Protein AF-A0AAV3UIX6-F1 (afdb_monomer_lite)

Secondary structure (DSSP, 8-state):
--STTGGGHHHHHHHHHHHTT-------SS---GGGEEEETTEEEEEE-EESSS-EE-SSS-HHHHHHHHHHT----SEEEEEE--HHHHHHHHHHHT----BTBGGGTEEESSSSEEEE-HHHHHH-EEEEEEEETTEEEEEEEEEHHHIIIIIS--EEEEPPTT-SSTT-PEEEETTEEE-EE-B-TTS-B-GGG-HHHHHHHHTT-EETTTSS-EEGGGTGGGS--TGGG---S---

Sequence (240 aa):
MFEPVRQREVPIVRDAWEGIGADIIYEMDAHVEGGEFLPAGEFALLGVSADLNGKEHVIRTSYAAGQELMNSGAVGYEEFVLVRAPLQADREFRKEHDTGSRIMHLLGWVNIVSEDLIVLDADLARAANVDVYERRGNDYTKDHSSNLYDYLTEEKGFDIVDVSWSERWPTNFLTIESETILPLYEPDADGEYRSENNPTIEKLKELGVEILPDGAGIPRDSLTNGGGGIHCMTTPLSRE

Radius of gyration: 17.91 Å; chains: 1; bounding box: 44×42×53 Å

Organism: NCBI:txid1008152

Foldseek 3Di:
DPDPVCVVVVVVVVCVCVVVVHDDLDDDPFFDDPLQWADQVQEIGGEEFADDPNDTDGQGHHPVSQQVCQLSLVDDHQKYKYKYFLVVQQVVLCVVPVDDGLPRYPLSAWADQAQAEIEGALSRQQSIKMFMWGDDDSHTDTDDIDGRNCCCCVVSNHDYDHDDSLARRLRQWDHPDRLEIAWEFAADPVQHADCVRRVSLVVSVVVVRHYPDPSGHHYCVVPCPVPHIPNVVDDDPDDD

Structure (mmCIF, N/CA/C/O backbone):
data_AF-A0AAV3UIX6-F1
#
_entry.id   AF-A0AAV3UIX6-F1
#
loop_
_atom_site.group_PDB
_atom_site.id
_atom_site.type_symbol
_atom_site.label_atom_id
_atom_site.label_alt_id
_atom_site.label_comp_id
_atom_site.label_asym_id
_atom_site.label_entity_id
_atom_site.label_seq_id
_atom_site.pdbx_PDB_ins_code
_atom_site.Cartn_x
_atom_site.Cartn_y
_atom_site.Cartn_z
_atom_site.occupancy
_atom_site.B_iso_or_equiv
_atom_site.auth_seq_id
_atom_site.auth_comp_id
_atom_site.auth_asym_id
_atom_site.auth_atom_id
_atom_site.pdbx_PDB_model_num
ATOM 1 N N . MET A 1 1 ? -15.913 3.400 -1.170 1.00 88.81 1 MET A N 1
ATOM 2 C CA . MET A 1 1 ? -15.598 3.968 -2.505 1.00 88.81 1 MET A CA 1
ATOM 3 C C . MET A 1 1 ? -15.862 5.462 -2.545 1.00 88.81 1 MET A C 1
ATOM 5 O O . MET A 1 1 ? -17.018 5.870 -2.504 1.00 88.81 1 MET A O 1
ATOM 9 N N . PHE A 1 2 ? -14.807 6.268 -2.619 1.00 88.75 2 PHE A N 1
ATOM 10 C CA . PHE A 1 2 ? -14.885 7.728 -2.625 1.00 88.75 2 PHE A CA 1
ATOM 11 C C . PHE A 1 2 ? -15.413 8.280 -3.955 1.00 88.75 2 PHE A C 1
ATOM 13 O O . PHE A 1 2 ? -16.297 9.134 -3.970 1.00 88.75 2 PHE A O 1
ATOM 20 N N . GLU A 1 3 ? -14.911 7.766 -5.081 1.00 89.38 3 GLU A N 1
ATOM 21 C CA . GLU A 1 3 ? -15.295 8.252 -6.410 1.00 89.38 3 GLU A CA 1
ATOM 22 C C . GLU A 1 3 ? -16.714 7.784 -6.799 1.00 89.38 3 GLU A C 1
ATOM 24 O O . GLU A 1 3 ? -16.959 6.572 -6.853 1.00 89.38 3 GLU A O 1
ATOM 29 N N . PRO A 1 4 ? -17.648 8.689 -7.168 1.00 91.06 4 PRO A N 1
ATOM 30 C CA . PRO A 1 4 ? -19.036 8.324 -7.479 1.00 91.06 4 PRO A CA 1
ATOM 31 C C . PRO A 1 4 ? -19.189 7.286 -8.595 1.00 91.06 4 PRO A C 1
ATOM 33 O O . PRO A 1 4 ? -20.124 6.486 -8.591 1.00 91.06 4 PRO A O 1
ATOM 36 N N . VAL A 1 5 ? -18.270 7.278 -9.566 1.00 92.88 5 VAL A N 1
ATOM 37 C CA . VAL A 1 5 ? -18.283 6.290 -10.654 1.00 92.88 5 VAL A CA 1
ATOM 38 C C . VAL A 1 5 ? -18.025 4.871 -10.138 1.00 92.88 5 VAL A C 1
ATOM 40 O O . VAL A 1 5 ? -18.670 3.936 -10.610 1.00 92.88 5 VAL A O 1
ATOM 43 N N . ARG A 1 6 ? -17.163 4.726 -9.122 1.00 92.38 6 ARG A N 1
ATOM 44 C CA . ARG A 1 6 ? -16.789 3.440 -8.521 1.00 92.38 6 ARG A CA 1
ATOM 45 C C . ARG A 1 6 ? -17.800 2.935 -7.499 1.00 92.38 6 ARG A C 1
ATOM 47 O O . ARG A 1 6 ? -17.854 1.747 -7.214 1.00 92.38 6 ARG A O 1
ATOM 54 N N . GLN A 1 7 ? -18.662 3.801 -6.967 1.00 92.25 7 GLN A N 1
ATOM 55 C CA . GLN A 1 7 ? -19.727 3.390 -6.038 1.00 92.25 7 GLN A CA 1
ATOM 56 C C . GLN A 1 7 ? -20.710 2.389 -6.664 1.00 92.25 7 GLN A C 1
ATOM 58 O O . GLN A 1 7 ? -21.319 1.594 -5.954 1.00 92.25 7 GLN A O 1
ATOM 63 N N . ARG A 1 8 ? -20.824 2.371 -7.999 1.00 93.69 8 ARG A N 1
ATOM 64 C CA . ARG A 1 8 ? -21.635 1.391 -8.739 1.00 93.69 8 ARG A CA 1
ATOM 65 C C . ARG A 1 8 ? -21.058 -0.029 -8.711 1.00 93.69 8 ARG A C 1
ATOM 67 O O . ARG A 1 8 ? -21.786 -0.959 -9.036 1.00 93.69 8 ARG A O 1
ATOM 74 N N . GLU A 1 9 ? -19.791 -0.195 -8.328 1.00 94.25 9 GLU A N 1
ATOM 75 C CA . GLU A 1 9 ? -19.142 -1.503 -8.160 1.00 94.25 9 GLU A CA 1
ATOM 76 C C . GLU A 1 9 ? -19.666 -2.223 -6.903 1.00 94.25 9 GLU A C 1
ATOM 78 O O . GLU A 1 9 ? -19.798 -3.444 -6.904 1.00 94.25 9 GLU A O 1
ATOM 83 N N . VAL A 1 10 ? -20.032 -1.479 -5.848 1.00 92.19 10 VAL A N 1
ATOM 84 C CA . VAL A 1 10 ? -20.369 -2.041 -4.524 1.00 92.19 10 VAL A CA 1
ATOM 85 C C . VAL A 1 10 ? -21.561 -3.010 -4.557 1.00 92.19 10 VAL A C 1
ATOM 87 O O . VAL A 1 10 ? -21.413 -4.113 -4.032 1.00 92.19 10 VAL A O 1
ATOM 90 N N . PRO A 1 11 ? -22.715 -2.688 -5.181 1.00 94.00 11 PRO A N 1
ATOM 91 C CA . PRO A 1 11 ? -23.835 -3.628 -5.257 1.00 94.00 11 PRO A CA 1
ATOM 92 C C . PRO A 1 11 ? -23.485 -4.904 -6.030 1.00 94.00 11 PRO A C 1
ATOM 94 O O . PRO A 1 11 ? -23.888 -5.987 -5.637 1.00 94.00 11 PRO A O 1
ATOM 97 N N . ILE A 1 12 ? -22.681 -4.787 -7.093 1.00 95.31 12 ILE A N 1
ATOM 98 C CA . ILE A 1 12 ? -22.272 -5.930 -7.922 1.00 95.31 12 ILE A CA 1
ATOM 99 C C . ILE A 1 12 ? -21.406 -6.894 -7.104 1.00 95.31 12 ILE A C 1
ATOM 101 O O . ILE A 1 12 ? -21.601 -8.106 -7.150 1.00 95.31 12 ILE A O 1
ATOM 105 N N . VAL A 1 13 ? -20.449 -6.351 -6.346 1.00 93.00 13 VAL A N 1
ATOM 106 C CA . VAL A 1 13 ? -19.570 -7.144 -5.479 1.00 93.00 13 VAL A CA 1
ATOM 107 C C . VAL A 1 13 ? -20.356 -7.752 -4.316 1.00 93.00 13 VAL A C 1
ATOM 109 O O . VAL A 1 13 ? -20.131 -8.912 -3.985 1.00 93.00 13 VAL A O 1
ATOM 112 N N . ARG A 1 14 ? -21.318 -7.020 -3.737 1.00 93.81 14 ARG A N 1
ATOM 113 C CA . ARG A 1 14 ? -22.229 -7.555 -2.712 1.00 93.81 14 ARG A CA 1
ATOM 114 C C . ARG A 1 14 ? -22.995 -8.772 -3.226 1.00 93.81 14 ARG A C 1
ATOM 116 O O . ARG A 1 14 ? -22.928 -9.822 -2.598 1.00 93.81 14 ARG A O 1
ATOM 123 N N . ASP A 1 15 ? -23.653 -8.647 -4.377 1.00 95.44 15 ASP A N 1
ATOM 124 C CA . ASP A 1 15 ? -24.425 -9.740 -4.975 1.00 95.44 15 ASP A CA 1
ATOM 125 C C . ASP A 1 15 ? -23.540 -10.974 -5.236 1.00 95.44 15 ASP A C 1
ATOM 127 O O . ASP A 1 15 ? -23.975 -12.112 -5.055 1.00 95.44 15 ASP A O 1
ATOM 131 N N . ALA A 1 16 ? -22.277 -10.765 -5.632 1.00 94.06 16 ALA A N 1
ATOM 132 C CA . ALA A 1 16 ? -21.316 -11.848 -5.826 1.00 94.06 16 ALA A CA 1
ATOM 133 C C . ALA A 1 16 ? -20.963 -12.566 -4.509 1.00 94.06 16 ALA A C 1
ATOM 135 O O . ALA A 1 16 ? -20.924 -13.797 -4.481 1.00 94.06 16 ALA A O 1
ATOM 136 N N . TRP A 1 17 ? -20.744 -11.819 -3.422 1.00 93.94 17 TRP A N 1
ATOM 137 C CA . TRP A 1 17 ? -20.468 -12.378 -2.095 1.00 93.94 17 TRP A CA 1
ATOM 138 C C . TRP A 1 17 ? -21.661 -13.137 -1.517 1.00 93.94 17 TRP A C 1
ATOM 140 O O . TRP A 1 17 ? -21.519 -14.279 -1.076 1.00 93.94 17 TRP A O 1
ATOM 150 N N . GLU A 1 18 ? -22.851 -12.546 -1.587 1.00 94.12 18 GLU A N 1
ATOM 151 C CA . GLU A 1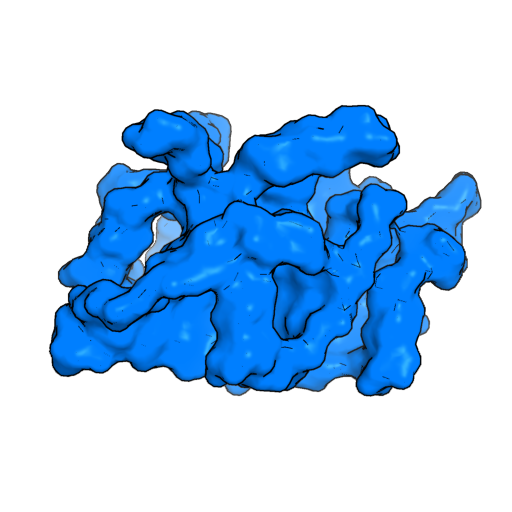 18 ? -24.092 -13.201 -1.167 1.00 94.12 18 GLU A CA 1
ATOM 152 C C . GLU A 1 18 ? -24.353 -14.465 -2.002 1.00 94.12 18 GLU A C 1
ATOM 154 O O . GLU A 1 18 ? -24.765 -15.498 -1.471 1.00 94.12 18 GLU A O 1
ATOM 159 N N . GLY A 1 19 ? -24.036 -14.425 -3.300 1.00 95.44 19 GLY A N 1
ATOM 160 C CA . GLY A 1 19 ? -24.168 -15.555 -4.216 1.00 95.44 19 GLY A CA 1
ATOM 161 C C . GLY A 1 19 ? -23.300 -16.767 -3.864 1.00 95.44 19 GLY A C 1
ATOM 162 O O . GLY A 1 19 ? -23.690 -17.894 -4.175 1.00 95.44 19 GLY A O 1
ATOM 163 N N . ILE A 1 20 ? -22.161 -16.565 -3.191 1.00 93.94 20 ILE A N 1
ATOM 164 C CA . ILE A 1 20 ? -21.322 -17.659 -2.669 1.00 93.94 20 ILE A CA 1
ATOM 165 C C . ILE A 1 20 ? -21.623 -18.000 -1.201 1.00 93.94 20 ILE A C 1
ATOM 167 O O . ILE A 1 20 ? -20.958 -18.860 -0.627 1.00 93.94 20 ILE A O 1
ATOM 171 N N . GLY A 1 21 ? -22.631 -17.358 -0.601 1.00 94.38 21 GLY A N 1
ATOM 172 C CA . GLY A 1 21 ? -23.024 -17.563 0.792 1.00 94.38 21 GLY A CA 1
ATOM 173 C C . GLY A 1 21 ? -22.051 -16.962 1.805 1.00 94.38 21 GLY A C 1
ATOM 174 O O . GLY A 1 21 ? -21.956 -17.481 2.914 1.00 94.38 21 GLY A O 1
ATOM 175 N N . ALA A 1 22 ? -21.305 -15.919 1.429 1.00 92.38 22 ALA A N 1
ATOM 176 C CA . ALA A 1 22 ? -20.435 -15.213 2.362 1.00 92.38 22 ALA A CA 1
ATOM 177 C C . ALA A 1 22 ? -21.248 -14.299 3.292 1.00 92.38 22 ALA A C 1
ATOM 179 O O . ALA A 1 22 ? -22.152 -13.589 2.848 1.00 92.38 22 ALA A O 1
ATOM 180 N N . ASP A 1 23 ? -20.882 -14.285 4.574 1.00 89.94 23 ASP A N 1
ATOM 181 C CA . ASP A 1 23 ? -21.466 -13.383 5.562 1.00 89.94 23 ASP A CA 1
ATOM 182 C C . ASP A 1 23 ? -20.779 -12.012 5.509 1.00 89.94 23 ASP A C 1
ATOM 184 O O . ASP A 1 23 ? -19.561 -11.892 5.667 1.00 89.94 23 ASP A O 1
ATOM 188 N N . ILE A 1 24 ? -21.569 -10.953 5.332 1.00 90.25 24 ILE A N 1
ATOM 189 C CA . ILE A 1 24 ? -21.083 -9.575 5.436 1.00 90.25 24 ILE A CA 1
ATOM 190 C C . ILE A 1 24 ? -21.009 -9.219 6.921 1.00 90.25 24 ILE A C 1
ATOM 192 O O . ILE A 1 24 ? -22.022 -8.927 7.554 1.00 90.25 24 ILE A O 1
ATOM 196 N N . ILE A 1 25 ? -19.800 -9.260 7.479 1.00 88.19 25 ILE A N 1
ATOM 197 C CA . ILE A 1 25 ? -19.571 -9.027 8.913 1.00 88.19 25 ILE A CA 1
ATOM 198 C C . ILE A 1 25 ? -19.744 -7.562 9.323 1.00 88.19 25 ILE A C 1
ATOM 200 O O . ILE A 1 25 ? -20.038 -7.282 10.484 1.00 88.19 25 ILE A O 1
ATOM 204 N N . TYR A 1 26 ? -19.553 -6.629 8.387 1.00 90.31 26 TYR A N 1
ATOM 205 C CA . TYR A 1 26 ? -19.666 -5.203 8.649 1.00 90.31 26 TYR A CA 1
ATOM 206 C C . TYR A 1 26 ? -19.885 -4.394 7.366 1.00 90.31 26 TYR A C 1
ATOM 208 O O . TYR A 1 26 ? -19.381 -4.748 6.300 1.00 90.31 26 TYR A O 1
ATOM 216 N N . GLU A 1 27 ? -20.616 -3.287 7.487 1.00 90.25 27 GLU A N 1
ATOM 217 C CA . GLU A 1 27 ? -20.862 -2.317 6.424 1.00 90.25 27 GLU A CA 1
ATOM 218 C C . GLU A 1 27 ? -20.524 -0.916 6.944 1.00 90.25 27 GLU A C 1
ATOM 220 O O . GLU A 1 27 ? -20.984 -0.520 8.012 1.00 90.25 27 GLU A O 1
ATOM 225 N N . MET A 1 28 ? -19.692 -0.196 6.191 1.00 89.75 28 MET A N 1
ATOM 226 C CA . MET A 1 28 ? -19.232 1.153 6.524 1.00 89.75 28 MET A CA 1
ATOM 227 C C . MET A 1 28 ? -20.209 2.210 6.007 1.00 89.75 28 MET A C 1
ATOM 229 O O . MET A 1 28 ? -20.594 2.161 4.835 1.00 89.75 28 MET A O 1
ATOM 233 N N . ASP A 1 29 ? -20.486 3.232 6.818 1.00 83.56 29 ASP A N 1
ATOM 234 C CA . ASP A 1 29 ? -21.147 4.455 6.336 1.00 83.56 29 ASP A CA 1
ATOM 235 C C . ASP A 1 29 ? -20.133 5.419 5.692 1.00 83.56 29 ASP A C 1
ATOM 237 O O . ASP A 1 29 ? -20.455 6.184 4.775 1.00 83.56 29 ASP A O 1
ATOM 241 N N . ALA A 1 30 ? -18.882 5.389 6.163 1.00 87.94 30 ALA A N 1
ATOM 242 C CA . ALA A 1 30 ? -17.798 6.201 5.628 1.00 87.94 30 ALA A CA 1
ATOM 243 C C . ALA A 1 30 ? -17.104 5.557 4.413 1.00 87.94 30 ALA A C 1
ATOM 245 O O . ALA A 1 30 ? -17.119 4.348 4.183 1.00 87.94 30 ALA A O 1
ATOM 246 N N . HIS A 1 31 ? -16.428 6.388 3.617 1.00 89.31 31 HIS A N 1
ATOM 247 C CA . HIS A 1 31 ? -15.640 5.897 2.493 1.00 89.31 31 HIS A CA 1
ATOM 248 C C . HIS A 1 31 ? -14.373 5.197 2.993 1.00 89.31 31 HIS A C 1
ATOM 250 O O . HIS A 1 31 ? -13.517 5.825 3.612 1.00 89.31 31 HIS A O 1
ATOM 256 N N . VAL A 1 32 ? -14.252 3.916 2.651 1.00 92.44 32 VAL A N 1
ATOM 257 C CA . VAL A 1 32 ? -13.013 3.134 2.711 1.00 92.44 32 VAL A CA 1
ATOM 258 C C . VAL A 1 32 ? -12.766 2.542 1.326 1.00 92.44 32 VAL A C 1
ATOM 260 O O . VAL A 1 32 ? -13.720 2.206 0.608 1.00 92.44 32 VAL A O 1
ATOM 263 N N . GLU A 1 33 ? -11.503 2.452 0.920 1.00 94.75 33 GLU A N 1
ATOM 264 C CA . GLU A 1 33 ? -11.087 1.725 -0.281 1.00 94.75 33 GLU A CA 1
ATOM 265 C C . GLU A 1 33 ? -10.004 0.704 0.062 1.00 94.75 33 GLU A C 1
ATOM 267 O O . GLU A 1 33 ? -9.082 1.005 0.816 1.00 94.75 33 GLU A O 1
ATOM 272 N N . GLY A 1 34 ? -10.109 -0.499 -0.516 1.00 93.44 34 GLY A N 1
ATOM 273 C CA . GLY A 1 34 ? -9.224 -1.624 -0.193 1.00 93.44 34 GLY A CA 1
ATOM 274 C C . GLY A 1 34 ? -7.747 -1.353 -0.470 1.00 93.44 34 GLY A C 1
ATOM 275 O O . GLY A 1 34 ? -6.895 -1.922 0.196 1.00 93.44 34 GLY A O 1
ATOM 276 N N . GLY A 1 35 ? -7.436 -0.419 -1.379 1.00 95.12 35 GLY A N 1
ATOM 277 C CA . GLY A 1 35 ? -6.055 -0.029 -1.649 1.00 95.12 35 GLY A CA 1
ATOM 278 C C . GLY A 1 35 ? -5.333 0.632 -0.468 1.00 95.12 35 GLY A C 1
ATOM 279 O O . GLY A 1 35 ? -4.107 0.720 -0.454 1.00 95.12 35 GLY A O 1
ATOM 280 N N . GLU A 1 36 ? -6.074 1.099 0.532 1.00 97.00 36 GLU A N 1
ATOM 281 C CA . GLU A 1 36 ? -5.480 1.670 1.736 1.00 97.00 36 GLU A CA 1
ATOM 282 C C . GLU A 1 36 ? -5.088 0.627 2.779 1.00 97.00 36 GLU A C 1
ATOM 284 O O . GLU A 1 36 ? -4.353 0.961 3.700 1.00 97.00 36 GLU A O 1
ATOM 289 N N . PHE A 1 37 ? -5.597 -0.599 2.688 1.00 97.00 37 PHE A N 1
ATOM 290 C CA . PHE A 1 37 ? -5.495 -1.579 3.760 1.00 97.00 37 PHE A CA 1
ATOM 291 C C . PHE A 1 37 ? -4.408 -2.613 3.455 1.00 97.00 37 PHE A C 1
ATOM 293 O O . PHE A 1 37 ? -4.527 -3.378 2.500 1.00 97.00 37 PHE A O 1
ATOM 300 N N . LEU A 1 38 ? -3.363 -2.647 4.282 1.00 97.19 38 LEU A N 1
ATOM 301 C CA . LEU A 1 38 ? -2.257 -3.600 4.185 1.00 97.19 38 LEU A CA 1
ATOM 302 C C . LEU A 1 38 ? -2.172 -4.432 5.476 1.00 97.19 38 LEU A C 1
ATOM 304 O O . LEU A 1 38 ? -1.669 -3.933 6.486 1.00 97.19 38 LEU A O 1
ATOM 308 N N . PRO A 1 39 ? -2.662 -5.685 5.473 1.00 95.56 39 PRO A N 1
ATOM 309 C CA . PRO A 1 39 ? -2.468 -6.601 6.590 1.00 95.56 39 PRO A CA 1
ATOM 310 C C . PRO A 1 39 ? -1.027 -7.132 6.611 1.00 95.56 39 PRO A C 1
ATOM 312 O O . PRO A 1 39 ? -0.491 -7.502 5.567 1.00 95.56 39 PRO A O 1
ATOM 315 N N . ALA A 1 40 ? -0.424 -7.200 7.798 1.00 94.94 40 ALA A N 1
ATOM 316 C CA . ALA A 1 40 ? 0.992 -7.515 8.006 1.00 94.94 40 ALA A CA 1
ATOM 317 C C . ALA A 1 40 ? 1.190 -8.562 9.122 1.00 94.94 40 ALA A C 1
ATOM 319 O O . ALA A 1 40 ? 2.048 -8.423 9.990 1.00 94.94 40 ALA A O 1
ATOM 320 N N . GLY A 1 41 ? 0.345 -9.597 9.139 1.00 91.25 41 GLY A N 1
ATOM 321 C CA . GLY A 1 41 ? 0.340 -10.604 10.202 1.00 91.25 41 GLY A CA 1
ATOM 322 C C . GLY A 1 41 ? -0.356 -10.086 11.461 1.00 91.25 41 GLY A C 1
ATOM 323 O O . GLY A 1 41 ? -1.582 -9.976 11.484 1.00 91.25 41 GLY A O 1
ATOM 324 N N . GLU A 1 42 ? 0.416 -9.772 12.502 1.00 92.44 42 GLU A N 1
ATOM 325 C CA . GLU A 1 42 ? -0.101 -9.367 13.823 1.00 92.44 42 GLU A CA 1
ATOM 326 C C . GLU A 1 42 ? -0.628 -7.922 13.858 1.00 92.44 42 GLU A C 1
ATOM 328 O O . GLU A 1 42 ? -1.458 -7.574 14.705 1.00 92.44 42 GLU A O 1
ATOM 333 N N . PHE A 1 43 ? -0.207 -7.093 12.899 1.00 97.69 43 PHE A N 1
ATOM 334 C CA . PHE A 1 43 ? -0.649 -5.710 12.749 1.00 97.69 43 PHE A CA 1
ATOM 335 C C . PHE A 1 43 ? -1.211 -5.434 11.350 1.00 97.69 43 PHE A C 1
ATOM 337 O O . PHE A 1 43 ? -1.066 -6.231 10.418 1.00 97.69 43 PHE A O 1
ATOM 344 N N . ALA A 1 44 ? -1.872 -4.289 11.189 1.00 97.94 44 ALA A N 1
ATOM 345 C CA . ALA A 1 44 ? -2.302 -3.807 9.882 1.00 97.94 44 ALA A CA 1
ATOM 346 C C . ALA A 1 44 ? -2.113 -2.297 9.743 1.00 97.94 44 ALA A C 1
ATOM 348 O O . ALA A 1 44 ? -2.301 -1.534 10.694 1.00 97.94 44 ALA A O 1
ATOM 349 N N . LEU A 1 45 ? -1.792 -1.872 8.522 1.00 98.69 45 LEU A N 1
ATOM 350 C CA . LEU A 1 45 ? -1.729 -0.472 8.127 1.00 98.69 45 LEU A CA 1
ATOM 351 C C . LEU A 1 45 ? -3.008 -0.095 7.374 1.00 98.69 45 LEU A C 1
ATOM 353 O O . LEU A 1 45 ? -3.466 -0.829 6.497 1.00 98.69 45 LEU A O 1
ATOM 357 N N . LEU A 1 46 ? -3.547 1.082 7.669 1.00 98.50 46 LEU A N 1
ATOM 358 C CA . LEU A 1 46 ? -4.627 1.699 6.913 1.00 98.50 46 LEU A CA 1
ATOM 359 C C . LEU A 1 46 ? -4.219 3.109 6.488 1.00 98.50 46 LEU A C 1
ATOM 361 O O . LEU A 1 46 ? -4.095 4.014 7.313 1.00 98.50 46 LEU A O 1
ATOM 365 N N . GLY A 1 47 ? -4.067 3.310 5.184 1.00 98.38 47 GLY A N 1
ATOM 366 C CA . GLY A 1 47 ? -3.936 4.629 4.587 1.00 98.38 47 GLY A CA 1
ATOM 367 C C . GLY A 1 47 ? -5.181 5.481 4.830 1.00 98.38 47 GLY A C 1
ATOM 368 O O . GLY A 1 47 ? -6.322 5.075 4.596 1.00 98.38 47 GLY A O 1
ATOM 369 N N . VAL A 1 48 ? -4.965 6.695 5.319 1.00 97.88 48 VAL A N 1
ATOM 370 C CA . VAL A 1 48 ? -6.016 7.668 5.612 1.00 97.88 48 VAL A CA 1
ATOM 371 C C . VAL A 1 48 ? -5.652 9.039 5.052 1.00 97.88 48 VAL A C 1
ATOM 373 O O . VAL A 1 48 ? -4.544 9.301 4.577 1.00 97.88 48 VAL A O 1
ATOM 376 N N . SER A 1 49 ? -6.626 9.941 5.110 1.00 95.81 49 SER A N 1
ATOM 377 C CA . SER A 1 49 ? -6.518 11.354 4.755 1.00 95.81 49 SER A CA 1
ATOM 378 C C . SER A 1 49 ? -5.197 12.008 5.172 1.00 95.81 49 SER A C 1
ATOM 380 O O . SER A 1 49 ? -4.671 11.759 6.262 1.00 95.81 49 SER A O 1
ATOM 382 N N . ALA A 1 50 ? -4.739 12.950 4.358 1.00 95.81 50 ALA A N 1
ATOM 383 C CA . ALA A 1 50 ? -3.630 13.820 4.715 1.00 95.81 50 ALA A CA 1
ATOM 384 C C . ALA A 1 50 ? -4.052 14.881 5.741 1.00 95.81 50 ALA A C 1
ATOM 386 O O . ALA A 1 50 ? -5.206 15.317 5.757 1.00 95.81 50 ALA A O 1
ATOM 387 N N . ASP A 1 51 ? -3.096 15.360 6.533 1.00 93.81 51 ASP A N 1
ATOM 388 C CA . ASP A 1 51 ? -3.213 16.616 7.275 1.00 93.81 51 ASP A CA 1
ATOM 389 C C . ASP A 1 51 ? -2.380 17.686 6.560 1.00 93.81 51 ASP A C 1
ATOM 391 O O . ASP A 1 51 ? -1.172 17.530 6.385 1.00 93.81 51 ASP A O 1
ATOM 395 N N . LEU A 1 52 ? -3.028 18.766 6.120 1.00 92.88 52 LEU A N 1
ATOM 396 C CA . LEU A 1 52 ? -2.351 19.939 5.578 1.00 92.88 52 LEU A CA 1
ATOM 397 C C . LEU A 1 52 ? -2.651 21.147 6.466 1.00 92.88 52 LEU A C 1
ATOM 399 O O . LEU A 1 52 ? -3.679 21.808 6.312 1.00 92.88 52 LEU A O 1
ATOM 403 N N . ASN A 1 53 ? -1.709 21.468 7.355 1.00 90.00 53 ASN A N 1
ATOM 404 C CA . ASN A 1 53 ? -1.775 22.607 8.277 1.00 90.00 53 ASN A CA 1
ATOM 405 C C . ASN A 1 53 ? -2.981 22.559 9.238 1.00 90.00 53 ASN A C 1
ATOM 407 O O . ASN A 1 53 ? -3.682 23.557 9.417 1.00 90.00 53 ASN A O 1
ATOM 411 N N . GLY A 1 54 ? -3.230 21.399 9.849 1.00 90.69 54 GLY A N 1
ATOM 412 C CA . GLY A 1 54 ? -4.322 21.163 10.796 1.00 90.69 54 GLY A CA 1
ATOM 413 C C . GLY A 1 54 ? -5.680 20.948 10.127 1.00 90.69 54 GLY A C 1
ATOM 414 O O . GLY A 1 54 ? -6.716 21.044 10.787 1.00 90.69 54 GLY A O 1
ATOM 415 N N . LYS A 1 55 ? -5.697 20.707 8.811 1.00 94.94 55 LYS A N 1
ATOM 416 C CA . LYS A 1 55 ? -6.915 20.453 8.041 1.00 94.94 55 LYS A CA 1
ATOM 417 C C . LYS A 1 55 ? -6.834 19.093 7.369 1.00 94.94 55 LYS A C 1
ATOM 419 O O . LYS A 1 55 ? -5.893 18.814 6.632 1.00 94.94 55 LYS A O 1
ATOM 424 N N . GLU A 1 56 ? -7.869 18.286 7.573 1.00 95.50 56 GLU A N 1
ATOM 425 C CA . GLU A 1 56 ? -8.013 16.995 6.910 1.00 95.50 56 GLU A CA 1
ATOM 426 C C . GLU A 1 56 ? -8.282 17.169 5.407 1.00 95.50 56 GLU A C 1
ATOM 428 O O . GLU A 1 56 ? -9.143 17.949 4.981 1.00 95.50 56 GLU A O 1
ATOM 433 N N . HIS A 1 57 ? -7.551 16.403 4.604 1.00 96.00 57 HIS A N 1
ATOM 434 C CA . HIS A 1 57 ? -7.740 16.268 3.169 1.00 96.00 57 HIS A CA 1
ATOM 435 C C . HIS A 1 57 ? -7.938 14.794 2.818 1.00 96.00 57 HIS A C 1
ATOM 437 O O . HIS A 1 57 ? -6.986 14.016 2.738 1.00 96.00 57 HIS A O 1
ATOM 443 N N . VAL A 1 58 ? -9.198 14.416 2.606 1.00 94.75 58 VAL A N 1
ATOM 444 C CA . VAL A 1 58 ? -9.586 13.053 2.229 1.00 94.75 58 VAL A CA 1
ATOM 445 C C . VAL A 1 58 ? -9.287 12.818 0.748 1.00 94.75 58 VAL A C 1
ATOM 447 O O . VAL A 1 58 ? -9.728 13.589 -0.103 1.00 94.75 58 VAL A O 1
ATOM 450 N N . ILE A 1 59 ? -8.546 11.746 0.458 1.00 93.06 59 ILE A N 1
ATOM 451 C CA . ILE A 1 59 ? -8.244 11.285 -0.908 1.00 93.06 59 ILE A CA 1
ATOM 452 C C . ILE A 1 59 ? -9.165 10.114 -1.274 1.00 93.06 59 ILE A C 1
ATOM 454 O O . ILE A 1 59 ? -9.798 10.123 -2.332 1.00 93.06 59 ILE A O 1
ATOM 458 N N . ARG A 1 60 ? -9.233 9.111 -0.386 1.00 94.56 60 ARG A N 1
ATOM 459 C CA . ARG A 1 60 ? -10.015 7.873 -0.546 1.00 94.56 60 ARG A CA 1
ATOM 460 C C . ARG A 1 60 ? -10.683 7.450 0.758 1.00 94.56 60 ARG A C 1
ATOM 462 O O . ARG A 1 60 ? -11.904 7.324 0.799 1.00 94.56 60 ARG A O 1
ATOM 469 N N . THR A 1 61 ? -9.886 7.327 1.817 1.00 96.44 61 THR A N 1
ATOM 470 C CA . THR A 1 61 ? -10.331 6.946 3.163 1.00 96.44 61 THR A CA 1
ATOM 471 C C . THR A 1 61 ? -10.094 8.101 4.135 1.00 96.44 61 THR A C 1
ATOM 473 O O . THR A 1 61 ? -9.029 8.722 4.116 1.00 96.44 61 THR A O 1
ATOM 476 N N . SER A 1 62 ? -11.091 8.452 4.951 1.00 96.31 62 SER A N 1
ATOM 477 C CA . SER A 1 62 ? -10.949 9.502 5.974 1.00 96.31 62 SER A CA 1
ATOM 478 C C . SER A 1 62 ? -10.313 8.956 7.250 1.00 96.31 62 SER A C 1
ATOM 480 O O . SER A 1 62 ? -10.334 7.751 7.500 1.00 96.31 62 SER A O 1
ATOM 482 N N . TYR A 1 63 ? -9.788 9.838 8.101 1.00 96.62 63 TYR A N 1
ATOM 483 C CA . TYR A 1 63 ? -9.289 9.424 9.413 1.00 96.62 63 TYR A CA 1
ATOM 484 C C . TYR A 1 63 ? -10.408 8.820 10.277 1.00 96.62 63 TYR A C 1
ATOM 486 O O . TYR A 1 63 ? -10.225 7.789 10.922 1.00 96.62 63 TYR A O 1
ATOM 494 N N . ALA A 1 64 ? -11.597 9.431 10.236 1.00 95.94 64 ALA A N 1
ATOM 495 C CA . ALA A 1 64 ? -12.771 8.953 10.963 1.00 95.94 64 ALA A CA 1
ATOM 496 C C . ALA A 1 64 ? -13.210 7.546 10.521 1.00 95.94 64 ALA A C 1
ATOM 498 O O . ALA A 1 64 ? -13.625 6.757 11.363 1.00 95.94 64 ALA A O 1
ATOM 499 N N . ALA A 1 65 ? -13.057 7.204 9.236 1.00 96.19 65 ALA A N 1
ATOM 500 C CA . ALA A 1 65 ? -13.353 5.862 8.736 1.00 96.19 65 ALA A CA 1
ATOM 501 C C . ALA A 1 65 ? -12.432 4.799 9.365 1.00 96.19 65 ALA A C 1
ATOM 503 O O . ALA A 1 65 ? -12.888 3.717 9.723 1.00 96.19 65 ALA A O 1
ATOM 504 N N . GLY A 1 66 ? -11.150 5.123 9.574 1.00 96.44 66 GLY A N 1
ATOM 505 C CA . GLY A 1 66 ? -10.228 4.249 10.307 1.00 96.44 66 GLY A CA 1
ATOM 506 C C . GLY A 1 66 ? -10.637 4.046 11.769 1.00 96.44 66 GLY A C 1
ATOM 507 O O . GLY A 1 66 ? -10.562 2.935 12.289 1.00 96.44 66 GLY A O 1
ATOM 508 N N . GLN A 1 67 ? -11.139 5.096 12.425 1.00 95.56 67 GLN A N 1
ATOM 509 C CA . GLN A 1 67 ? -11.667 4.993 13.791 1.00 95.56 67 GLN A CA 1
ATOM 510 C C . GLN A 1 67 ? -12.955 4.161 13.858 1.00 95.56 67 GLN A C 1
ATOM 512 O O . GLN A 1 67 ? -13.136 3.387 14.793 1.00 95.56 67 GLN A O 1
ATOM 517 N N . GLU A 1 68 ? -13.843 4.296 12.874 1.00 95.44 68 GLU A N 1
ATOM 518 C CA . GLU A 1 68 ? -15.071 3.503 12.753 1.00 95.44 68 GLU A CA 1
ATOM 519 C C . GLU A 1 68 ? -14.770 2.005 12.577 1.00 95.44 68 GLU A C 1
ATOM 521 O O . GLU A 1 68 ? -15.359 1.179 13.277 1.00 95.44 68 GLU A O 1
ATOM 526 N N . LEU A 1 69 ? -13.790 1.646 11.738 1.00 94.88 69 LEU A N 1
ATOM 527 C CA . LEU A 1 69 ? -13.333 0.257 11.587 1.00 94.88 69 LEU A CA 1
ATOM 528 C C . LEU A 1 69 ? -12.853 -0.346 12.913 1.00 94.88 69 LEU A C 1
ATOM 530 O O . LEU A 1 69 ? -13.240 -1.462 13.255 1.00 94.88 69 LEU A O 1
ATOM 534 N N . MET A 1 70 ? -12.056 0.398 13.685 1.00 95.38 70 MET A N 1
ATOM 535 C CA . MET A 1 70 ? -11.608 -0.049 15.009 1.00 95.38 70 MET A CA 1
ATOM 536 C C . MET A 1 70 ? -12.778 -0.209 15.991 1.00 95.38 70 MET A C 1
ATOM 538 O O . MET A 1 70 ? -12.877 -1.227 16.670 1.00 95.38 70 MET A O 1
ATOM 542 N N . ASN A 1 71 ? -13.684 0.771 16.051 1.00 94.06 71 ASN A N 1
ATOM 543 C CA . ASN A 1 71 ? -14.787 0.796 17.021 1.00 94.06 71 ASN A CA 1
ATOM 544 C C . ASN A 1 71 ? -15.899 -0.218 16.719 1.00 94.06 71 ASN A C 1
ATOM 546 O O . ASN A 1 71 ? -16.637 -0.613 17.620 1.00 94.06 71 ASN A O 1
ATOM 550 N N . SER A 1 72 ? -16.056 -0.612 15.456 1.00 92.56 72 SER A N 1
ATOM 551 C CA . SER A 1 72 ? -17.056 -1.597 15.035 1.00 92.56 72 SER A CA 1
ATOM 552 C C . SER A 1 72 ? -16.650 -3.040 15.328 1.00 92.56 72 SER A C 1
ATOM 554 O O . SER A 1 72 ? -17.501 -3.928 15.302 1.00 92.56 72 SER A O 1
ATOM 556 N N . GLY A 1 73 ? -15.363 -3.290 15.594 1.00 90.38 73 GLY A N 1
ATOM 557 C CA . GLY A 1 73 ? -14.813 -4.641 15.687 1.00 90.38 73 GLY A CA 1
ATOM 558 C C . GLY A 1 73 ? -14.677 -5.340 14.329 1.00 90.38 73 GLY A C 1
ATOM 559 O O . GLY A 1 73 ? -14.451 -6.547 14.296 1.00 90.38 73 GLY A O 1
ATOM 560 N N . ALA A 1 74 ? -14.797 -4.602 13.217 1.00 91.06 74 ALA A N 1
ATOM 561 C CA . ALA A 1 74 ? -14.597 -5.132 11.868 1.00 91.06 74 ALA A CA 1
ATOM 562 C C . ALA A 1 74 ? -13.140 -5.549 11.599 1.00 91.06 74 ALA A C 1
ATOM 564 O O . ALA A 1 74 ? -12.883 -6.362 10.714 1.00 91.06 74 ALA A O 1
ATOM 565 N N . VAL A 1 75 ? -12.193 -5.005 12.371 1.00 93.12 75 VAL A N 1
ATOM 566 C CA . VAL A 1 75 ? -10.772 -5.376 12.356 1.00 93.12 75 VAL A CA 1
ATOM 567 C C . VAL A 1 75 ? -10.340 -5.941 13.709 1.00 93.12 75 VAL A C 1
ATOM 569 O O . VAL A 1 75 ? -10.805 -5.503 14.762 1.00 93.12 75 VAL A O 1
ATOM 572 N N . GLY A 1 76 ? -9.425 -6.912 13.686 1.00 93.38 76 GLY A N 1
ATOM 573 C CA . GLY A 1 76 ? -9.071 -7.713 14.863 1.00 93.38 76 GLY A CA 1
ATOM 574 C C . GLY A 1 76 ? -7.579 -7.835 15.174 1.00 93.38 76 GLY A C 1
ATOM 575 O O . GLY A 1 76 ? -7.228 -8.723 15.946 1.00 93.38 76 GLY A O 1
ATOM 576 N N . TYR A 1 77 ? -6.734 -6.988 14.595 1.00 96.31 77 TYR A N 1
ATOM 577 C CA . TYR A 1 77 ? -5.279 -7.015 14.776 1.00 96.31 77 TYR A CA 1
ATOM 578 C C . TYR A 1 77 ? -4.867 -6.627 16.202 1.00 96.31 77 TYR A C 1
ATOM 580 O O . TYR A 1 77 ? -5.619 -5.960 16.916 1.00 96.31 77 TYR A O 1
ATOM 588 N N . GLU A 1 78 ? -3.682 -7.057 16.637 1.00 96.75 78 GLU A N 1
ATOM 589 C CA . GLU A 1 78 ? -3.136 -6.623 17.930 1.00 96.75 78 GLU A CA 1
ATOM 590 C C . GLU A 1 78 ? -2.779 -5.137 17.892 1.00 96.75 78 GLU A C 1
ATOM 592 O O . GLU A 1 78 ? -2.994 -4.405 18.861 1.00 96.75 78 GLU A O 1
ATOM 597 N N . GLU A 1 79 ? -2.334 -4.679 16.724 1.00 98.06 79 GLU A N 1
ATOM 598 C CA . GLU A 1 79 ? -2.013 -3.291 16.454 1.00 98.06 79 GLU A CA 1
ATOM 599 C C . GLU A 1 79 ? -2.629 -2.832 15.127 1.00 98.06 79 GLU A C 1
ATOM 601 O O . GLU A 1 79 ? -2.626 -3.545 14.120 1.00 98.06 79 GLU A O 1
ATOM 606 N N . PHE A 1 80 ? -3.181 -1.622 15.127 1.00 98.44 80 PHE A N 1
ATOM 607 C CA . PHE A 1 80 ? -3.804 -1.010 13.963 1.00 98.44 80 PHE A CA 1
ATOM 608 C C . PHE A 1 80 ? -3.243 0.388 13.742 1.00 98.44 80 PHE A C 1
ATOM 610 O O . PHE A 1 80 ? -3.301 1.241 14.629 1.00 98.44 80 PHE A O 1
ATOM 617 N N . VAL A 1 81 ? -2.695 0.638 12.558 1.00 98.75 81 VAL A N 1
ATOM 618 C CA . VAL A 1 81 ? -1.939 1.863 12.293 1.00 98.75 81 VAL A CA 1
ATOM 619 C C . VAL A 1 81 ? -2.624 2.694 11.232 1.00 98.75 81 VAL A C 1
ATOM 621 O O . VAL A 1 81 ? -2.842 2.245 10.109 1.00 98.75 81 VAL A O 1
ATOM 624 N N . LEU A 1 82 ? -2.934 3.941 11.575 1.00 98.69 82 LEU A N 1
ATOM 625 C CA . LEU A 1 82 ? -3.483 4.904 10.630 1.00 98.69 82 LEU A CA 1
ATOM 626 C C . LEU A 1 82 ? -2.339 5.698 9.995 1.00 98.69 82 LEU A C 1
ATOM 628 O O . LEU A 1 82 ? -1.664 6.472 10.673 1.00 98.69 82 LEU A O 1
ATOM 632 N N . VAL A 1 83 ? -2.138 5.524 8.689 1.00 98.75 83 VAL A N 1
ATOM 633 C CA . VAL A 1 83 ? -1.049 6.137 7.916 1.00 98.75 83 VAL A CA 1
ATOM 634 C C . VAL A 1 83 ? -1.569 7.360 7.168 1.00 98.75 83 VAL A C 1
ATOM 636 O O . VAL A 1 83 ? -2.339 7.240 6.215 1.00 98.75 83 VAL A O 1
ATOM 639 N N . ARG A 1 84 ? -1.156 8.565 7.570 1.00 98.25 84 ARG A N 1
ATOM 640 C CA . ARG A 1 84 ? -1.578 9.802 6.898 1.00 98.25 84 ARG A CA 1
ATOM 641 C C . ARG A 1 84 ? -0.821 9.988 5.592 1.00 98.25 84 ARG A C 1
ATOM 643 O O . ARG A 1 84 ? 0.406 10.033 5.580 1.00 98.25 84 ARG A O 1
ATOM 650 N N . ALA A 1 85 ? -1.559 10.191 4.504 1.00 96.81 85 ALA A N 1
ATOM 651 C CA . ALA A 1 85 ? -0.967 10.430 3.194 1.00 96.81 85 ALA A CA 1
ATOM 652 C C . ALA A 1 85 ? -0.051 11.684 3.182 1.00 96.81 85 ALA A C 1
ATOM 654 O O . ALA A 1 85 ? -0.521 12.786 3.496 1.00 96.81 85 ALA A O 1
ATOM 655 N N . PRO A 1 86 ? 1.225 11.574 2.762 1.00 96.88 86 PRO A N 1
ATOM 656 C CA . PRO A 1 86 ? 2.190 12.680 2.777 1.00 96.88 86 PRO A CA 1
ATOM 657 C C . PRO A 1 86 ? 2.038 13.622 1.562 1.00 96.88 86 PRO A C 1
ATOM 659 O O . PRO A 1 86 ? 2.964 13.839 0.784 1.00 96.88 86 PRO A O 1
ATOM 662 N N . LEU A 1 87 ? 0.851 14.218 1.379 1.00 95.38 87 LEU A N 1
ATOM 663 C CA . LEU A 1 87 ? 0.497 14.995 0.174 1.00 95.38 87 LEU A CA 1
ATOM 664 C C . LEU A 1 87 ? 1.424 16.175 -0.143 1.00 95.38 87 LEU A C 1
ATOM 666 O O . LEU A 1 87 ? 1.548 16.549 -1.309 1.00 95.38 87 LEU A O 1
ATOM 670 N N . GLN A 1 88 ? 2.011 16.816 0.870 1.00 94.38 88 GLN A N 1
ATOM 671 C CA . GLN A 1 88 ? 2.942 17.920 0.636 1.00 94.38 88 GLN A CA 1
ATOM 672 C C . GLN A 1 88 ? 4.267 17.406 0.058 1.00 94.38 88 GLN A C 1
ATOM 674 O O . GLN A 1 88 ? 4.734 17.969 -0.930 1.00 94.38 88 GLN A O 1
ATOM 679 N N . ALA A 1 89 ? 4.801 16.309 0.601 1.00 94.94 89 ALA A N 1
ATOM 680 C CA . ALA A 1 89 ? 6.016 15.679 0.095 1.00 94.94 89 ALA A CA 1
ATOM 681 C C . ALA A 1 89 ? 5.822 15.154 -1.336 1.00 94.94 89 ALA A C 1
ATOM 683 O O . ALA A 1 89 ? 6.628 15.462 -2.204 1.00 94.94 89 ALA A O 1
ATOM 684 N N . ASP A 1 90 ? 4.696 14.492 -1.640 1.00 94.88 90 ASP A N 1
ATOM 685 C CA . ASP A 1 90 ? 4.390 14.061 -3.018 1.00 94.88 90 ASP A CA 1
ATOM 686 C C . ASP A 1 90 ? 4.337 15.237 -4.004 1.00 94.88 90 ASP A C 1
ATOM 688 O O . ASP A 1 90 ? 4.845 15.147 -5.121 1.00 94.88 90 ASP A O 1
ATOM 692 N N . ARG A 1 91 ? 3.762 16.380 -3.607 1.00 94.12 91 ARG A N 1
ATOM 693 C CA . ARG A 1 91 ? 3.741 17.582 -4.460 1.00 94.12 91 ARG A CA 1
ATOM 694 C C . ARG A 1 91 ? 5.138 18.100 -4.767 1.00 94.12 91 ARG A C 1
ATOM 696 O O . ARG A 1 91 ? 5.367 18.566 -5.883 1.00 94.12 91 ARG A O 1
ATOM 703 N N . GLU A 1 92 ? 6.021 18.081 -3.779 1.00 93.69 92 GLU A N 1
ATOM 704 C CA . GLU A 1 92 ? 7.405 18.530 -3.915 1.00 93.69 92 GLU A CA 1
ATOM 705 C C . GLU A 1 92 ? 8.194 17.560 -4.795 1.00 93.69 92 GLU A C 1
ATOM 707 O O . GLU A 1 92 ? 8.761 17.989 -5.799 1.00 93.69 92 GLU A O 1
ATOM 712 N N . PHE A 1 93 ? 8.085 16.262 -4.519 1.00 90.88 93 PHE A N 1
ATOM 713 C CA . PHE A 1 93 ? 8.722 15.188 -5.273 1.00 90.88 93 PHE A CA 1
ATOM 714 C C . PHE A 1 93 ? 8.342 15.201 -6.758 1.00 90.88 93 PHE A C 1
ATOM 716 O O . PHE A 1 93 ? 9.199 15.197 -7.640 1.00 90.88 93 PHE A O 1
ATOM 723 N N . ARG A 1 94 ? 7.045 15.323 -7.064 1.00 91.56 94 ARG A N 1
ATOM 724 C CA . ARG A 1 94 ? 6.570 15.427 -8.452 1.00 91.56 94 ARG A CA 1
ATOM 725 C C . ARG A 1 94 ? 7.136 16.622 -9.191 1.00 91.56 94 ARG A C 1
ATOM 727 O O . ARG A 1 94 ? 7.389 16.547 -10.388 1.00 91.56 94 ARG A O 1
ATOM 734 N N . LYS A 1 95 ? 7.278 17.750 -8.496 1.00 92.62 95 LYS A N 1
ATOM 735 C CA . LYS A 1 95 ? 7.832 18.968 -9.084 1.00 92.62 95 LYS A CA 1
ATOM 736 C C . LYS A 1 95 ? 9.332 18.822 -9.334 1.00 92.62 95 LYS A C 1
ATOM 738 O O . LYS A 1 95 ? 9.820 19.365 -10.320 1.00 92.62 95 LYS A O 1
ATOM 743 N N . GLU A 1 96 ? 10.041 18.146 -8.440 1.00 93.00 96 GLU A N 1
ATOM 744 C CA . GLU A 1 96 ? 11.477 17.904 -8.555 1.00 93.00 96 GLU A CA 1
ATOM 745 C C . GLU A 1 96 ? 11.813 16.959 -9.714 1.00 93.00 96 GLU A C 1
ATOM 747 O O . GLU A 1 96 ? 12.722 17.251 -10.490 1.00 93.00 96 GLU A O 1
ATOM 752 N N . HIS A 1 97 ? 11.046 15.878 -9.870 1.00 90.50 97 HIS A N 1
ATOM 753 C CA . HIS A 1 97 ? 11.355 14.805 -10.821 1.00 90.50 97 HIS A CA 1
ATOM 754 C C . HIS A 1 97 ? 10.510 14.812 -12.105 1.00 90.50 97 HIS A C 1
ATOM 756 O O . HIS A 1 97 ? 10.725 13.965 -12.967 1.00 90.50 97 HIS A O 1
ATOM 762 N N . ASP A 1 98 ? 9.568 15.751 -12.252 1.00 89.69 98 ASP A N 1
ATOM 763 C CA . ASP A 1 98 ? 8.596 15.805 -13.361 1.00 89.69 98 ASP A CA 1
ATOM 764 C C . ASP A 1 98 ? 7.788 14.498 -13.510 1.00 89.69 98 ASP A C 1
ATOM 766 O O . ASP A 1 98 ? 7.609 13.946 -14.596 1.00 89.69 98 ASP A O 1
ATOM 770 N N . THR A 1 99 ? 7.308 13.973 -12.378 1.00 86.12 99 THR A N 1
ATOM 771 C CA . THR A 1 99 ? 6.592 12.690 -12.289 1.00 86.12 99 THR A CA 1
ATOM 772 C C . THR A 1 99 ? 5.117 12.849 -11.899 1.00 86.12 99 THR A C 1
ATOM 774 O O . THR A 1 99 ? 4.648 13.896 -11.439 1.00 86.12 99 THR A O 1
ATOM 777 N N . GLY A 1 100 ? 4.339 11.782 -12.117 1.00 85.94 100 GLY A N 1
ATOM 778 C CA . GLY A 1 100 ? 2.953 11.672 -11.655 1.00 85.94 100 GLY A CA 1
ATOM 779 C C . GLY A 1 100 ? 2.844 11.330 -10.164 1.00 85.94 100 GLY A C 1
ATOM 780 O O . GLY A 1 100 ? 3.820 10.944 -9.533 1.00 85.94 100 GLY A O 1
ATOM 781 N N . SER A 1 101 ? 1.638 11.467 -9.600 1.00 86.25 101 SER A N 1
ATOM 782 C CA . SER A 1 101 ? 1.391 11.190 -8.170 1.00 86.25 101 SER A CA 1
ATOM 783 C C . SER A 1 101 ? 1.488 9.704 -7.898 1.00 86.25 101 SER A C 1
ATOM 785 O O . SER A 1 101 ? 0.838 8.920 -8.593 1.00 86.25 101 SER A O 1
ATOM 787 N N . ARG A 1 102 ? 2.241 9.341 -6.859 1.00 84.44 102 ARG A N 1
ATOM 788 C CA . ARG A 1 102 ? 2.219 7.988 -6.281 1.00 84.44 102 ARG A CA 1
ATOM 789 C C . ARG A 1 102 ? 1.146 7.864 -5.208 1.00 84.44 102 ARG A C 1
ATOM 791 O O . ARG A 1 102 ? 0.637 6.777 -4.944 1.00 84.44 102 ARG A O 1
ATOM 798 N N . ILE A 1 103 ? 0.736 8.997 -4.636 1.00 89.00 103 ILE A N 1
ATOM 799 C CA . ILE A 1 103 ? -0.331 9.035 -3.646 1.00 89.00 103 ILE A CA 1
ATOM 800 C C . ILE A 1 103 ? -1.683 8.975 -4.358 1.00 89.00 103 ILE A C 1
ATOM 802 O O . ILE A 1 103 ? -2.196 9.969 -4.880 1.00 89.00 103 ILE A O 1
ATOM 806 N N . MET A 1 104 ? -2.258 7.780 -4.352 1.00 88.56 104 MET A N 1
ATOM 807 C CA . MET A 1 104 ? -3.692 7.544 -4.533 1.00 88.56 104 MET A CA 1
ATOM 808 C C . MET A 1 104 ? -4.202 6.601 -3.449 1.00 88.56 104 MET A C 1
ATOM 810 O O . MET A 1 104 ? -5.242 6.875 -2.864 1.00 88.56 104 MET A O 1
ATOM 814 N N . HIS A 1 105 ? -3.436 5.540 -3.201 1.00 95.44 105 HIS A N 1
ATOM 815 C CA . HIS A 1 105 ? -3.637 4.537 -2.166 1.00 95.44 105 HIS A CA 1
ATOM 816 C C . HIS A 1 105 ? -2.309 4.236 -1.472 1.00 95.44 105 HIS A C 1
ATOM 818 O O . HIS A 1 105 ? -1.260 4.424 -2.095 1.00 95.44 105 HIS A O 1
ATOM 824 N N . LEU A 1 106 ? -2.341 3.735 -0.234 1.00 96.81 106 LEU A N 1
ATOM 825 C CA . LEU A 1 106 ? -1.152 3.258 0.485 1.00 96.81 106 LEU A CA 1
ATOM 826 C C . LEU A 1 106 ? -0.313 2.283 -0.360 1.00 96.81 106 LEU A C 1
ATOM 828 O O . LEU A 1 106 ? 0.886 2.494 -0.538 1.00 96.81 106 LEU A O 1
ATOM 832 N N . LEU A 1 107 ? -0.960 1.306 -1.005 1.00 94.44 107 LEU A N 1
ATOM 833 C CA . LEU A 1 107 ? -0.283 0.337 -1.881 1.00 94.44 107 LEU A CA 1
ATOM 834 C C . LEU A 1 107 ? 0.319 0.922 -3.174 1.00 94.44 107 LEU A C 1
ATOM 836 O O . LEU A 1 107 ? 0.914 0.208 -3.978 1.00 94.44 107 LEU A O 1
ATOM 840 N N . GLY A 1 108 ? 0.136 2.224 -3.414 1.00 92.75 108 GLY A N 1
ATOM 841 C CA . GLY A 1 108 ? 0.808 2.955 -4.487 1.00 92.75 108 GLY A CA 1
ATOM 842 C C . GLY A 1 108 ? 2.255 3.327 -4.157 1.00 92.75 108 GLY A C 1
ATOM 843 O O . GLY A 1 108 ? 3.000 3.697 -5.060 1.00 92.75 108 GLY A O 1
ATOM 844 N N . TRP A 1 109 ? 2.671 3.227 -2.891 1.00 95.56 109 TRP A N 1
ATOM 845 C CA . TRP A 1 109 ? 3.995 3.668 -2.436 1.00 95.56 109 TRP A CA 1
ATOM 846 C C . TRP A 1 109 ? 4.561 2.866 -1.250 1.00 95.56 109 TRP A C 1
ATOM 848 O O . TRP A 1 109 ? 5.669 3.161 -0.815 1.00 95.56 109 TRP A O 1
ATOM 858 N N . VAL A 1 110 ? 3.861 1.827 -0.775 1.00 97.81 110 VAL A N 1
ATOM 859 C CA . VAL A 1 110 ? 4.328 0.867 0.246 1.00 97.81 110 VAL A CA 1
ATOM 860 C C . VAL A 1 110 ? 3.736 -0.508 -0.046 1.00 97.81 110 VAL A C 1
ATOM 862 O O . VAL A 1 110 ? 2.541 -0.594 -0.318 1.00 97.81 110 VAL A O 1
ATOM 865 N N . ASN A 1 111 ? 4.518 -1.585 0.030 1.00 97.88 111 ASN A N 1
ATOM 866 C CA . ASN A 1 111 ? 3.994 -2.952 -0.025 1.00 97.88 111 ASN A CA 1
ATOM 867 C C . ASN A 1 111 ? 4.963 -3.978 0.580 1.00 97.88 111 ASN A C 1
ATOM 869 O O . ASN A 1 111 ? 6.175 -3.781 0.565 1.00 97.88 111 ASN A O 1
ATOM 873 N N . ILE A 1 112 ? 4.418 -5.079 1.095 1.00 97.94 112 ILE A N 1
ATOM 874 C CA . ILE A 1 112 ? 5.123 -6.063 1.928 1.00 97.94 112 ILE A CA 1
ATOM 875 C C . ILE A 1 112 ? 5.532 -7.273 1.089 1.00 97.94 112 ILE A C 1
ATOM 877 O O . ILE A 1 112 ? 4.690 -7.859 0.406 1.00 97.94 112 ILE A O 1
ATOM 881 N N . VAL A 1 113 ? 6.806 -7.664 1.158 1.00 98.19 113 VAL A N 1
ATOM 882 C CA . VAL A 1 113 ? 7.369 -8.820 0.435 1.00 98.19 113 VAL A CA 1
ATOM 883 C C . VAL A 1 113 ? 7.411 -10.070 1.317 1.00 98.19 113 VAL A C 1
ATOM 885 O O . VAL A 1 113 ? 7.050 -11.153 0.862 1.00 98.19 113 VAL A O 1
ATOM 888 N N . SER A 1 114 ? 7.829 -9.919 2.571 1.00 97.12 114 SER A N 1
ATOM 889 C CA . SER A 1 114 ? 7.936 -10.982 3.583 1.00 97.12 114 SER A CA 1
ATOM 890 C C . SER A 1 114 ? 7.684 -10.397 4.978 1.00 97.12 114 SER A C 1
ATOM 892 O O . SER A 1 114 ? 7.311 -9.231 5.102 1.00 97.12 114 SER A O 1
ATOM 894 N N . GLU A 1 115 ? 7.868 -11.196 6.030 1.00 95.06 115 GLU A N 1
ATOM 895 C CA . GLU A 1 115 ? 7.754 -10.750 7.429 1.00 95.06 115 GLU A CA 1
ATOM 896 C C . GLU A 1 115 ? 8.771 -9.660 7.807 1.00 95.06 115 GLU A C 1
ATOM 898 O O . GLU A 1 115 ? 8.524 -8.890 8.730 1.00 95.06 115 GLU A O 1
ATOM 903 N N . ASP A 1 116 ? 9.889 -9.586 7.087 1.00 96.38 116 ASP A N 1
ATOM 904 C CA . ASP A 1 116 ? 11.032 -8.722 7.375 1.00 96.38 116 ASP A CA 1
ATOM 905 C C . ASP A 1 116 ? 11.455 -7.837 6.194 1.00 96.38 116 ASP A C 1
ATOM 907 O O . ASP A 1 116 ? 12.334 -7.001 6.361 1.00 96.38 116 ASP A O 1
ATOM 911 N N . LEU A 1 117 ? 10.826 -7.945 5.017 1.00 98.56 117 LEU A N 1
ATOM 912 C CA . LEU A 1 117 ? 11.179 -7.152 3.836 1.00 98.56 117 LEU A CA 1
ATOM 913 C C . LEU A 1 117 ? 9.990 -6.352 3.302 1.00 98.56 117 LEU A C 1
ATOM 915 O O . LEU A 1 117 ? 8.928 -6.896 2.976 1.00 98.56 117 LEU A O 1
ATOM 919 N N . ILE A 1 118 ? 10.194 -5.045 3.137 1.00 98.50 118 ILE A N 1
ATOM 920 C CA . ILE A 1 118 ? 9.197 -4.126 2.589 1.00 98.50 118 ILE A CA 1
ATOM 921 C C . ILE A 1 118 ? 9.775 -3.296 1.441 1.00 98.50 118 ILE A C 1
ATOM 923 O O . ILE A 1 118 ? 10.936 -2.890 1.451 1.00 98.50 118 ILE A O 1
ATOM 927 N N . VAL A 1 119 ? 8.944 -3.022 0.438 1.00 98.69 119 VAL A N 1
ATOM 928 C CA . VAL A 1 119 ? 9.270 -2.126 -0.675 1.00 98.69 119 VAL A CA 1
ATOM 929 C C . VAL A 1 119 ? 8.459 -0.853 -0.496 1.00 98.69 119 VAL A C 1
ATOM 931 O O . VAL A 1 119 ? 7.228 -0.902 -0.426 1.00 98.69 119 VAL A O 1
ATOM 934 N N . LEU A 1 120 ? 9.123 0.295 -0.422 1.00 98.19 120 LEU A N 1
ATOM 935 C CA . LEU A 1 120 ? 8.445 1.572 -0.220 1.00 98.19 120 LEU A CA 1
ATOM 936 C C . LEU A 1 120 ? 9.206 2.742 -0.829 1.00 98.19 120 LEU A C 1
ATOM 938 O O . LEU A 1 120 ? 10.380 2.630 -1.159 1.00 98.19 120 LEU A O 1
ATOM 942 N N . ASP A 1 121 ? 8.520 3.870 -0.970 1.00 97.56 121 ASP A N 1
ATOM 943 C CA . ASP A 1 121 ? 9.143 5.160 -1.259 1.00 97.56 121 ASP A CA 1
ATOM 944 C C . ASP A 1 121 ? 9.608 5.792 0.059 1.00 97.56 121 ASP A C 1
ATOM 946 O O . ASP A 1 121 ? 8.784 6.213 0.880 1.00 97.56 121 ASP A O 1
ATOM 950 N N . ALA A 1 122 ? 10.921 5.794 0.304 1.00 97.31 122 ALA A N 1
ATOM 951 C CA . ALA A 1 122 ? 11.469 6.152 1.609 1.00 97.31 122 ALA A CA 1
ATOM 952 C C . ALA A 1 122 ? 11.247 7.624 1.969 1.00 97.31 122 ALA A C 1
ATOM 954 O O . ALA A 1 122 ? 11.047 7.946 3.143 1.00 97.31 122 ALA A O 1
ATOM 9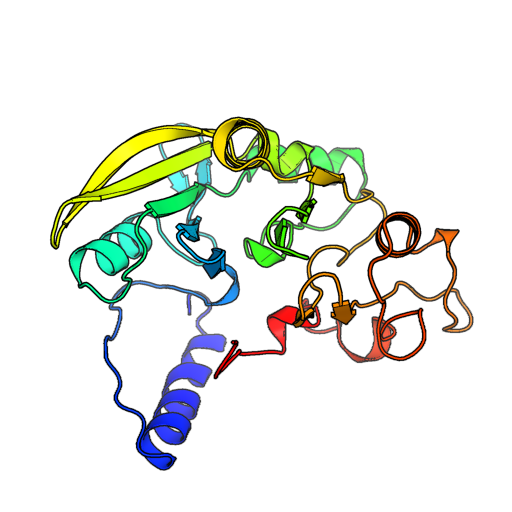55 N N . ASP A 1 123 ? 11.235 8.520 0.983 1.00 95.94 123 ASP A N 1
ATOM 956 C CA . ASP A 1 123 ? 10.988 9.942 1.217 1.00 95.94 123 ASP A CA 1
ATOM 957 C C . ASP A 1 123 ? 9.524 10.196 1.580 1.00 95.94 123 ASP A C 1
ATOM 959 O O . ASP A 1 123 ? 9.235 10.936 2.529 1.00 95.94 123 ASP A O 1
ATOM 963 N N . LEU A 1 124 ? 8.588 9.517 0.907 1.00 97.25 124 LEU A N 1
ATOM 964 C CA . LEU A 1 124 ? 7.179 9.556 1.297 1.00 97.25 124 LEU A CA 1
ATOM 965 C C . LEU A 1 124 ? 6.960 8.921 2.678 1.00 97.25 124 LEU A C 1
ATOM 967 O O . LEU A 1 124 ? 6.249 9.502 3.497 1.00 97.25 124 LEU A O 1
ATOM 971 N N . ALA A 1 125 ? 7.595 7.786 2.982 1.00 98.31 125 ALA A N 1
ATOM 972 C CA . ALA A 1 125 ? 7.456 7.113 4.276 1.00 98.31 125 ALA A CA 1
ATOM 973 C C . ALA A 1 125 ? 7.972 7.954 5.452 1.00 98.31 125 ALA A C 1
ATOM 975 O O . ALA A 1 125 ? 7.303 8.026 6.484 1.00 98.31 125 ALA A O 1
ATOM 976 N N . ARG A 1 126 ? 9.098 8.661 5.294 1.00 98.38 126 ARG A N 1
ATOM 977 C CA . ARG A 1 126 ? 9.606 9.591 6.321 1.00 98.38 126 ARG A CA 1
ATOM 978 C C . ARG A 1 126 ? 8.690 10.796 6.527 1.00 98.38 126 ARG A C 1
ATOM 980 O O . ARG A 1 126 ? 8.615 11.338 7.626 1.00 98.38 126 ARG A O 1
ATOM 987 N N . ALA A 1 127 ? 7.991 11.228 5.479 1.00 97.81 127 ALA A N 1
ATOM 988 C CA . ALA A 1 127 ? 7.040 12.335 5.549 1.00 97.81 127 ALA A CA 1
ATOM 989 C C . ALA A 1 127 ? 5.635 11.917 6.028 1.00 97.81 127 ALA A C 1
ATOM 991 O O . ALA A 1 127 ? 4.823 12.778 6.385 1.00 97.81 127 ALA A O 1
ATOM 992 N N . ALA A 1 128 ? 5.313 10.622 6.004 1.00 98.31 128 ALA A N 1
ATOM 993 C CA . ALA A 1 128 ? 4.007 10.095 6.376 1.00 98.31 128 ALA A CA 1
ATOM 994 C C . ALA A 1 128 ? 3.908 9.918 7.893 1.00 98.31 128 ALA A C 1
ATOM 996 O O . ALA A 1 128 ? 4.538 9.034 8.467 1.00 98.31 128 ALA A O 1
ATOM 997 N N . ASN A 1 129 ? 3.076 10.731 8.545 1.00 98.31 129 ASN A N 1
ATOM 998 C CA . ASN A 1 129 ? 2.779 10.557 9.966 1.00 98.31 129 ASN A CA 1
ATOM 999 C C . ASN A 1 129 ? 1.910 9.316 10.182 1.00 98.31 129 ASN A C 1
ATOM 1001 O O . ASN A 1 129 ? 0.923 9.119 9.465 1.00 98.31 129 ASN A O 1
ATOM 1005 N N . VAL A 1 130 ? 2.223 8.547 11.220 1.00 98.69 130 VAL A N 1
ATOM 1006 C CA . VAL A 1 130 ? 1.425 7.397 11.644 1.00 98.69 130 VAL A CA 1
ATOM 1007 C C . VAL A 1 130 ? 0.876 7.600 13.048 1.00 98.69 130 VAL A C 1
ATOM 1009 O O . VAL A 1 130 ? 1.540 8.166 13.916 1.00 98.69 130 VAL A O 1
ATOM 1012 N N . ASP A 1 131 ? -0.351 7.138 13.260 1.00 98.75 131 ASP A N 1
ATOM 1013 C CA . ASP A 1 131 ? -0.972 7.023 14.575 1.00 98.75 131 ASP A CA 1
ATOM 1014 C C . ASP A 1 131 ? -1.153 5.530 14.884 1.00 98.75 131 ASP A C 1
ATOM 1016 O O . ASP A 1 131 ? -1.909 4.845 14.189 1.00 98.75 131 ASP A O 1
ATOM 1020 N N . VAL A 1 132 ? -0.444 5.034 15.902 1.00 98.69 132 VAL A N 1
ATOM 1021 C CA . VAL A 1 132 ? -0.423 3.615 16.286 1.00 98.69 132 VAL A CA 1
ATOM 1022 C C . VAL A 1 132 ? -1.467 3.365 17.369 1.00 98.69 132 VAL A C 1
ATOM 1024 O O . VAL A 1 132 ? -1.519 4.073 18.382 1.00 98.69 132 VAL A O 1
ATOM 1027 N N . TYR A 1 133 ? -2.320 2.367 17.150 1.00 98.69 133 TYR A N 1
ATOM 1028 C CA . TYR A 1 133 ? -3.349 1.951 18.092 1.00 98.69 133 TYR A CA 1
ATOM 1029 C C . TYR A 1 133 ? -3.131 0.507 18.522 1.00 98.69 133 TYR A C 1
ATOM 1031 O O . TYR A 1 133 ? -3.093 -0.392 17.689 1.00 98.69 133 TYR A O 1
ATOM 1039 N N . GLU A 1 134 ? -3.084 0.278 19.828 1.00 97.81 134 GLU A N 1
ATOM 1040 C CA . GLU A 1 134 ? -3.025 -1.062 20.405 1.00 97.81 134 GLU A CA 1
ATOM 1041 C C . GLU A 1 134 ? -4.417 -1.548 20.785 1.00 97.81 134 GLU A C 1
ATOM 1043 O O . GLU A 1 134 ? -5.233 -0.805 21.354 1.00 97.81 134 GLU A O 1
ATOM 1048 N N . ARG A 1 135 ? -4.662 -2.834 20.558 1.00 96.44 135 ARG A N 1
ATOM 1049 C CA . ARG A 1 135 ? -5.867 -3.501 21.023 1.00 96.44 135 ARG A CA 1
ATOM 1050 C C . ARG A 1 135 ? -5.757 -3.828 22.513 1.00 96.44 135 ARG A C 1
ATOM 1052 O O . ARG A 1 135 ? -4.895 -4.581 22.957 1.00 96.44 135 ARG A O 1
ATOM 1059 N N . ARG A 1 136 ? -6.689 -3.307 23.310 1.00 93.38 136 ARG A N 1
ATOM 1060 C CA . ARG A 1 136 ? -6.813 -3.562 24.753 1.00 93.38 136 ARG A CA 1
ATOM 1061 C C . ARG A 1 136 ? -8.182 -4.168 25.039 1.00 93.38 136 ARG A C 1
ATOM 1063 O O . ARG A 1 136 ? -9.157 -3.477 25.321 1.00 93.38 136 ARG A O 1
ATOM 1070 N N . GLY A 1 137 ? -8.252 -5.495 24.951 1.00 89.69 137 GLY A N 1
ATOM 1071 C CA . GLY A 1 137 ? -9.514 -6.231 25.015 1.00 89.69 137 GLY A CA 1
ATOM 1072 C C . GLY A 1 137 ? -10.308 -6.078 23.715 1.00 89.69 137 GLY A C 1
ATOM 1073 O O . GLY A 1 137 ? -9.865 -6.532 22.659 1.00 89.69 137 GLY A O 1
ATOM 1074 N N . ASN A 1 138 ? -11.484 -5.455 23.792 1.00 87.25 138 ASN A N 1
ATOM 1075 C CA . ASN A 1 138 ? -12.339 -5.215 22.623 1.00 87.25 138 ASN A CA 1
ATOM 1076 C C . ASN A 1 138 ? -12.157 -3.824 22.008 1.00 87.25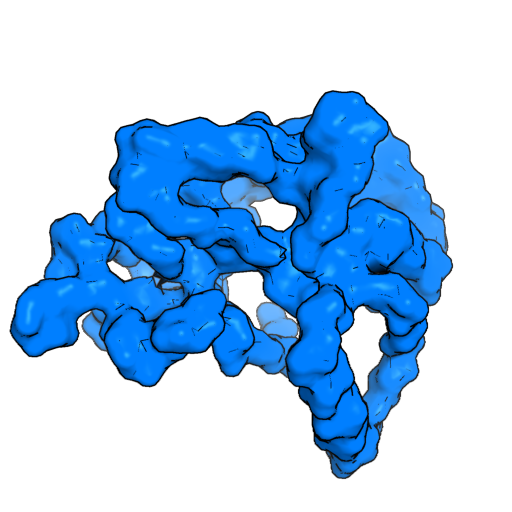 138 ASN A C 1
ATOM 1078 O O . ASN A 1 138 ? -12.715 -3.571 20.947 1.00 87.25 138 ASN A O 1
ATOM 1082 N N . ASP A 1 139 ? -11.381 -2.954 22.652 1.00 95.00 139 ASP A N 1
ATOM 1083 C CA . ASP A 1 139 ? -11.225 -1.563 22.248 1.00 95.00 139 ASP A CA 1
ATOM 1084 C C . ASP A 1 139 ? -9.799 -1.299 21.763 1.00 95.00 139 ASP A C 1
ATOM 1086 O O . ASP A 1 139 ? -8.840 -1.894 22.259 1.00 95.00 139 ASP A O 1
ATOM 1090 N N . TYR A 1 140 ? -9.648 -0.357 20.836 1.00 97.81 140 TYR A N 1
ATOM 1091 C CA . TYR A 1 140 ? -8.345 0.172 20.444 1.00 97.81 140 TYR A CA 1
ATOM 1092 C C . TYR A 1 140 ? -8.054 1.466 21.200 1.00 97.81 140 TYR A C 1
ATOM 1094 O O . TYR A 1 140 ? -8.901 2.355 21.302 1.00 97.81 140 TYR A O 1
ATOM 1102 N N . THR A 1 141 ? -6.837 1.597 21.720 1.00 97.12 141 THR A N 1
ATOM 1103 C CA . THR A 1 141 ? -6.358 2.827 22.360 1.00 97.12 141 THR A CA 1
ATOM 1104 C C . THR A 1 141 ? -5.147 3.338 21.601 1.00 97.12 141 THR A C 1
ATOM 1106 O O . THR A 1 141 ? -4.245 2.564 21.302 1.00 97.12 141 THR A O 1
ATOM 1109 N N . LYS A 1 142 ? -5.115 4.644 21.305 1.00 98.06 142 LYS A N 1
ATOM 1110 C CA . LYS A 1 142 ? -3.926 5.261 20.714 1.00 98.06 142 LYS A CA 1
ATOM 1111 C C . LYS A 1 142 ? -2.760 5.104 21.685 1.00 98.06 142 LYS A C 1
ATOM 1113 O O . LYS A 1 142 ? -2.869 5.565 22.823 1.00 98.06 142 LYS A O 1
ATOM 1118 N N . ASP A 1 143 ? -1.684 4.487 21.226 1.00 98.19 143 ASP A N 1
ATOM 1119 C CA . ASP A 1 143 ? -0.470 4.318 22.012 1.00 98.19 143 ASP A CA 1
ATOM 1120 C C . ASP A 1 143 ? 0.476 5.501 21.779 1.00 98.19 143 ASP A C 1
ATOM 1122 O O . ASP A 1 143 ? 0.687 6.322 22.676 1.00 98.19 143 ASP A O 1
ATOM 1126 N N . HIS A 1 144 ? 0.934 5.685 20.540 1.00 98.56 144 HIS A N 1
ATOM 1127 C CA . HIS A 1 144 ? 1.829 6.779 20.175 1.00 98.56 144 HIS A CA 1
ATOM 1128 C C . HIS A 1 144 ? 1.654 7.225 18.709 1.00 98.56 144 HIS A C 1
ATOM 1130 O O . HIS A 1 144 ? 0.740 6.798 17.997 1.00 98.56 144 HIS A O 1
ATOM 1136 N N . SER A 1 145 ? 2.497 8.168 18.284 1.00 98.44 145 SER A N 1
ATOM 1137 C CA . SER A 1 145 ? 2.617 8.620 16.895 1.00 98.44 145 SER A CA 1
ATOM 1138 C C . SER A 1 145 ? 4.085 8.613 16.483 1.00 98.44 145 SER A C 1
ATOM 1140 O O . SER A 1 145 ? 4.944 8.936 17.304 1.00 98.44 145 SER A O 1
ATOM 1142 N N . SER A 1 146 ? 4.348 8.317 15.214 1.00 98.44 146 SER A N 1
ATOM 1143 C CA . SER A 1 146 ? 5.687 8.292 14.612 1.00 98.44 146 SER A CA 1
ATOM 1144 C C . SER A 1 146 ? 5.612 8.768 13.149 1.00 98.44 146 SER A C 1
ATOM 1146 O O . SER A 1 146 ? 4.592 9.325 12.726 1.00 98.44 146 SER A O 1
ATOM 1148 N N . ASN A 1 147 ? 6.665 8.547 12.363 1.00 98.50 147 ASN A N 1
ATOM 1149 C CA . ASN A 1 147 ? 6.561 8.485 10.905 1.00 98.50 147 ASN A CA 1
ATOM 1150 C C . ASN A 1 147 ? 6.620 7.025 10.430 1.00 98.50 147 ASN A C 1
ATOM 1152 O O . ASN A 1 147 ? 7.097 6.152 11.153 1.00 98.50 147 ASN A O 1
ATOM 1156 N N . LEU A 1 148 ? 6.111 6.754 9.227 1.00 98.69 148 LEU A N 1
ATOM 1157 C CA . LEU A 1 148 ? 5.977 5.386 8.731 1.00 98.69 148 LEU A CA 1
ATOM 1158 C C . LEU A 1 148 ? 7.332 4.687 8.574 1.00 98.69 148 LEU A C 1
ATOM 1160 O O . LEU A 1 148 ? 7.425 3.494 8.845 1.00 98.69 148 LEU A O 1
ATOM 1164 N N . TYR A 1 149 ? 8.367 5.412 8.141 1.00 98.75 149 TYR A N 1
ATOM 1165 C CA . TYR A 1 149 ? 9.699 4.839 7.947 1.00 98.75 149 TYR A CA 1
ATOM 1166 C C . TYR A 1 149 ? 10.286 4.328 9.269 1.00 98.75 149 TYR A C 1
ATOM 1168 O O . TYR A 1 149 ? 10.703 3.172 9.352 1.00 98.75 149 TYR A O 1
ATOM 1176 N N . ASP A 1 150 ? 10.276 5.163 10.310 1.00 98.69 150 ASP A N 1
ATOM 1177 C CA . ASP A 1 150 ? 10.837 4.799 11.616 1.00 98.69 150 ASP A CA 1
ATOM 1178 C C . ASP A 1 150 ? 10.005 3.697 12.278 1.00 98.69 150 ASP A C 1
ATOM 1180 O O . ASP A 1 150 ? 10.562 2.732 12.787 1.00 98.69 150 ASP A O 1
ATOM 1184 N N . TYR A 1 151 ? 8.674 3.763 12.182 1.00 98.69 151 TYR A N 1
ATOM 1185 C CA . TYR A 1 151 ? 7.803 2.701 12.687 1.00 98.69 151 TYR A CA 1
ATOM 1186 C C . TYR A 1 151 ? 8.110 1.338 12.031 1.00 98.69 151 TYR A C 1
ATOM 1188 O O . TYR A 1 151 ? 8.272 0.328 12.715 1.00 98.69 151 TYR A O 1
ATOM 1196 N N . LEU A 1 152 ? 8.256 1.290 10.702 1.00 98.50 152 LEU A N 1
ATOM 1197 C CA . LEU A 1 152 ? 8.550 0.034 10.004 1.00 98.50 152 LEU A CA 1
ATOM 1198 C C . LEU A 1 152 ? 9.954 -0.499 10.319 1.00 98.50 152 LEU A C 1
ATOM 1200 O O . LEU A 1 152 ? 10.126 -1.705 10.473 1.00 98.50 152 LEU A O 1
ATOM 1204 N N . THR A 1 153 ? 10.953 0.375 10.429 1.00 98.25 153 THR A N 1
ATOM 1205 C CA . THR A 1 153 ? 12.354 -0.042 10.614 1.00 98.25 153 THR A CA 1
ATOM 1206 C C . THR A 1 153 ? 12.734 -0.251 12.074 1.00 98.25 153 THR A C 1
ATOM 1208 O O . THR A 1 153 ? 13.275 -1.296 12.424 1.00 98.25 153 THR A O 1
ATOM 1211 N N . GLU A 1 154 ? 12.460 0.719 12.941 1.00 97.94 154 GLU A N 1
ATOM 1212 C CA . GLU A 1 154 ? 12.911 0.710 14.332 1.00 97.94 154 GLU A CA 1
ATOM 1213 C C . GLU A 1 154 ? 11.996 -0.125 15.234 1.00 97.94 154 GLU A C 1
ATOM 1215 O O . GLU A 1 154 ? 12.485 -0.757 16.172 1.00 97.94 154 GLU A O 1
ATOM 1220 N N . GLU A 1 155 ? 10.687 -0.158 14.956 1.00 97.44 155 GLU A N 1
ATOM 1221 C CA . GLU A 1 155 ? 9.716 -0.871 15.800 1.00 97.44 155 GLU A CA 1
ATOM 1222 C C . GLU A 1 155 ? 9.349 -2.247 15.247 1.00 97.44 155 GLU A C 1
ATOM 1224 O O . GLU A 1 155 ? 9.225 -3.201 16.017 1.00 97.44 155 GLU A O 1
ATOM 1229 N N . LYS A 1 156 ? 9.172 -2.364 13.924 1.00 97.69 156 LYS A N 1
ATOM 1230 C CA . LYS A 1 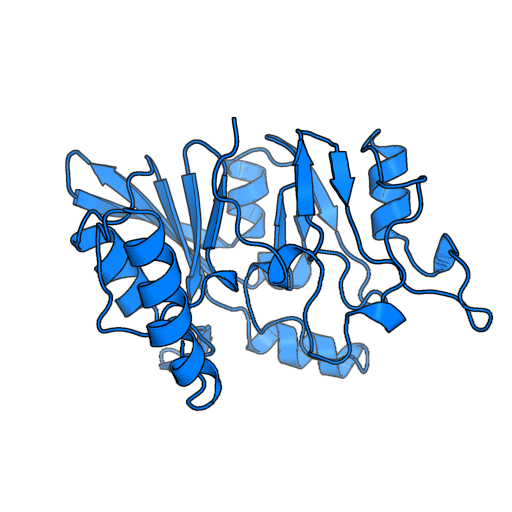156 ? 8.794 -3.631 13.277 1.00 97.69 156 LYS A CA 1
ATOM 1231 C C . LYS A 1 156 ? 9.964 -4.405 12.676 1.00 97.69 156 LYS A C 1
ATOM 1233 O O . LYS A 1 156 ? 9.810 -5.591 12.415 1.00 97.69 156 LYS A O 1
ATOM 1238 N N . GLY A 1 157 ? 11.135 -3.783 12.535 1.00 97.75 157 GLY A N 1
ATOM 1239 C CA . GLY A 1 157 ? 12.354 -4.473 12.114 1.00 97.75 157 GLY A CA 1
ATOM 1240 C C . GLY A 1 157 ? 12.409 -4.830 10.629 1.00 97.75 157 GLY A C 1
ATOM 1241 O O . GLY A 1 157 ? 13.142 -5.749 10.277 1.00 97.75 157 GLY A O 1
ATOM 1242 N N . PHE A 1 158 ? 11.659 -4.132 9.770 1.00 98.38 158 PHE A N 1
ATOM 1243 C CA . PHE A 1 158 ? 11.721 -4.355 8.327 1.00 98.38 158 PHE A CA 1
ATOM 1244 C C . PHE A 1 158 ? 13.024 -3.824 7.721 1.00 98.38 158 PHE A C 1
ATOM 1246 O O . PHE A 1 158 ? 13.408 -2.670 7.938 1.00 98.38 158 PHE A O 1
ATOM 1253 N N . ASP A 1 159 ? 13.624 -4.625 6.849 1.00 98.38 159 ASP A N 1
ATOM 1254 C CA . ASP A 1 159 ? 14.539 -4.170 5.817 1.00 98.38 159 ASP A CA 1
ATOM 1255 C C . ASP A 1 159 ? 13.756 -3.477 4.692 1.00 98.38 159 ASP A C 1
ATOM 1257 O O . ASP A 1 159 ? 12.683 -3.917 4.267 1.00 98.38 159 ASP A O 1
ATOM 1261 N N . ILE A 1 160 ? 14.305 -2.367 4.190 1.00 98.44 160 ILE A N 1
ATOM 1262 C CA . ILE A 1 160 ? 13.661 -1.539 3.166 1.00 98.44 160 ILE A CA 1
ATOM 1263 C C . ILE A 1 160 ? 14.368 -1.683 1.819 1.00 98.44 160 ILE A C 1
ATOM 1265 O O . ILE A 1 160 ? 15.563 -1.408 1.686 1.00 98.44 160 ILE A O 1
ATOM 1269 N N . VAL A 1 161 ? 13.581 -1.995 0.790 1.00 98.62 161 VAL A N 1
ATOM 1270 C CA . VAL A 1 161 ? 13.910 -1.715 -0.611 1.00 98.62 161 VAL A CA 1
ATOM 1271 C C . VAL A 1 161 ? 13.271 -0.384 -0.993 1.00 98.62 161 VAL A C 1
ATOM 1273 O O . VAL A 1 161 ? 12.056 -0.290 -1.174 1.00 98.62 161 VAL A O 1
ATOM 1276 N N . ASP A 1 162 ? 14.105 0.649 -1.095 1.00 98.19 162 ASP A N 1
ATOM 1277 C CA . ASP A 1 162 ? 13.675 1.974 -1.537 1.00 98.19 162 ASP A CA 1
ATOM 1278 C C . ASP A 1 162 ? 13.480 1.994 -3.054 1.00 98.19 162 ASP A C 1
ATOM 1280 O O . ASP A 1 162 ? 14.325 1.504 -3.813 1.00 98.19 162 ASP A O 1
ATOM 1284 N N . VAL A 1 163 ? 12.359 2.550 -3.499 1.00 96.62 163 VAL A N 1
ATOM 1285 C CA . VAL A 1 163 ? 11.996 2.553 -4.915 1.00 96.62 163 VAL A CA 1
ATOM 1286 C C . VAL A 1 163 ? 12.593 3.739 -5.660 1.00 96.62 163 VAL A C 1
ATOM 1288 O O . VAL A 1 163 ? 12.604 4.873 -5.183 1.00 96.62 163 VAL A O 1
ATOM 1291 N N . SER A 1 164 ? 13.015 3.519 -6.905 1.00 92.50 164 SER A N 1
ATOM 1292 C CA . SER A 1 164 ? 13.515 4.615 -7.737 1.00 92.50 164 SER A CA 1
ATOM 1293 C C . SER A 1 164 ? 12.377 5.544 -8.145 1.00 92.50 164 SER A C 1
ATOM 1295 O O . SER A 1 164 ? 11.323 5.075 -8.573 1.00 92.50 164 SER A O 1
ATOM 1297 N N . TRP A 1 165 ? 12.597 6.862 -8.125 1.00 90.06 165 TRP A N 1
ATOM 1298 C CA . TRP A 1 165 ? 11.665 7.871 -8.657 1.00 90.06 165 TRP A CA 1
ATOM 1299 C C . TRP A 1 165 ? 11.308 7.650 -10.138 1.00 90.06 165 TRP A C 1
ATOM 1301 O O . TRP A 1 165 ? 10.266 8.119 -10.597 1.00 90.06 165 TRP A O 1
ATOM 1311 N N . SER A 1 166 ? 12.153 6.928 -10.884 1.00 90.12 166 SER A N 1
ATOM 1312 C CA . SER A 1 166 ? 11.948 6.630 -12.305 1.00 90.12 166 SER A CA 1
ATOM 1313 C C . SER A 1 166 ? 10.882 5.561 -12.557 1.00 90.12 166 SER A C 1
ATOM 1315 O O . SER A 1 166 ? 10.314 5.509 -13.645 1.00 90.12 166 SER A O 1
ATOM 1317 N N . GLU A 1 167 ? 10.604 4.701 -11.576 1.00 90.56 167 GLU A N 1
ATOM 1318 C CA . GLU A 1 167 ? 9.647 3.603 -11.716 1.00 90.56 167 GLU A CA 1
ATOM 1319 C C . GLU A 1 167 ? 8.228 4.077 -11.391 1.00 90.56 167 GLU A C 1
ATOM 1321 O O . GLU A 1 167 ? 7.992 4.781 -10.413 1.00 90.56 167 GLU A O 1
ATOM 1326 N N . ARG A 1 168 ? 7.229 3.687 -12.184 1.00 84.44 168 ARG A N 1
ATOM 1327 C CA . ARG A 1 168 ? 5.860 4.178 -11.954 1.00 84.44 168 ARG A CA 1
ATOM 1328 C C . ARG A 1 168 ? 5.048 3.337 -10.963 1.00 84.44 168 ARG A C 1
ATOM 1330 O O . ARG A 1 168 ? 4.248 3.904 -10.225 1.00 84.44 168 ARG A O 1
ATOM 1337 N N . TRP A 1 169 ? 5.228 2.015 -10.961 1.00 86.81 169 TRP A N 1
ATOM 1338 C CA . TRP A 1 169 ? 4.435 1.062 -10.162 1.00 86.81 169 TRP A CA 1
ATOM 1339 C C . TRP A 1 169 ? 5.270 0.063 -9.328 1.00 86.81 169 TRP A C 1
ATOM 1341 O O . TRP A 1 169 ? 4.826 -1.075 -9.166 1.00 86.81 169 TRP A O 1
ATOM 1351 N N . PRO A 1 170 ? 6.451 0.432 -8.793 1.00 93.06 170 PRO A N 1
ATOM 1352 C CA . PRO A 1 170 ? 7.390 -0.537 -8.213 1.00 93.06 170 PRO A CA 1
ATOM 1353 C C . PRO A 1 170 ? 6.865 -1.229 -6.945 1.00 93.06 170 PRO A C 1
ATOM 1355 O O . PRO A 1 170 ? 7.291 -2.329 -6.625 1.00 93.06 170 PRO A O 1
ATOM 1358 N N . THR A 1 171 ? 5.909 -0.619 -6.242 1.00 95.88 171 THR A N 1
ATOM 1359 C CA . THR A 1 171 ? 5.302 -1.153 -5.011 1.00 95.88 171 THR A CA 1
ATOM 1360 C C . THR A 1 171 ? 4.019 -1.942 -5.267 1.00 95.88 171 THR A C 1
ATOM 1362 O O . THR A 1 171 ? 3.573 -2.690 -4.410 1.00 95.88 171 THR A O 1
ATOM 1365 N N . ASN A 1 172 ? 3.402 -1.840 -6.446 1.00 94.00 172 ASN A N 1
ATOM 1366 C CA . ASN A 1 172 ? 2.067 -2.394 -6.702 1.00 94.00 172 ASN A CA 1
ATOM 1367 C C . ASN A 1 172 ? 2.111 -3.849 -7.214 1.00 94.00 172 ASN A C 1
ATOM 1369 O O . ASN A 1 172 ? 1.391 -4.227 -8.143 1.00 94.00 172 ASN A O 1
ATOM 1373 N N . PHE A 1 173 ? 3.001 -4.655 -6.639 1.00 96.25 173 PHE A N 1
ATOM 1374 C CA . PHE A 1 173 ? 3.115 -6.088 -6.902 1.00 96.25 173 PHE A CA 1
ATOM 1375 C C . PHE A 1 173 ? 2.170 -6.898 -6.012 1.00 96.25 173 PHE A C 1
ATOM 1377 O O . PHE A 1 173 ? 1.752 -6.451 -4.946 1.00 96.25 173 PHE A O 1
ATOM 1384 N N . LEU A 1 174 ? 1.846 -8.114 -6.440 1.00 96.50 174 LEU A N 1
ATOM 1385 C CA . LEU A 1 174 ? 1.191 -9.088 -5.576 1.00 96.50 174 LEU A CA 1
ATOM 1386 C C . LEU A 1 174 ? 2.251 -10.003 -4.974 1.00 96.50 174 LEU A C 1
ATOM 1388 O O . LEU A 1 174 ? 2.930 -10.719 -5.703 1.00 96.50 174 LEU A O 1
ATOM 1392 N N . THR A 1 175 ? 2.353 -10.023 -3.654 1.00 97.25 175 THR A N 1
ATOM 1393 C CA . THR A 1 175 ? 3.084 -11.079 -2.951 1.00 97.25 175 THR A CA 1
ATOM 1394 C C . THR A 1 175 ? 2.250 -12.352 -3.024 1.00 97.25 175 THR A C 1
ATOM 1396 O O . THR A 1 175 ? 1.064 -12.340 -2.694 1.00 97.25 175 THR A O 1
ATOM 1399 N N . ILE A 1 176 ? 2.822 -13.444 -3.509 1.00 95.75 176 ILE A N 1
ATOM 1400 C CA . ILE A 1 176 ? 2.130 -14.734 -3.609 1.00 95.75 176 ILE A CA 1
ATOM 1401 C C . ILE A 1 176 ? 2.390 -15.527 -2.335 1.00 95.75 176 ILE A C 1
ATOM 1403 O O . ILE A 1 176 ? 1.446 -15.932 -1.662 1.00 95.75 176 ILE A O 1
ATOM 1407 N N . GLU A 1 177 ? 3.664 -15.626 -1.971 1.00 95.44 177 GLU A N 1
ATOM 1408 C CA . GLU A 1 177 ? 4.201 -16.281 -0.779 1.00 95.44 177 GLU A CA 1
ATOM 1409 C C . GLU A 1 177 ? 5.355 -15.423 -0.236 1.00 95.44 177 GLU A C 1
ATOM 1411 O O . GLU A 1 177 ? 5.776 -14.470 -0.901 1.00 95.44 177 GLU A O 1
ATOM 1416 N N . SER A 1 178 ? 5.858 -15.728 0.966 1.00 96.12 178 SER A N 1
ATOM 1417 C CA . SER A 1 178 ? 7.024 -15.022 1.516 1.00 96.12 178 SER A CA 1
ATOM 1418 C C . SER A 1 178 ? 8.177 -15.053 0.513 1.00 96.12 178 SER A C 1
ATOM 1420 O O . SER A 1 178 ? 8.506 -16.114 -0.013 1.00 96.12 178 SER A O 1
ATOM 1422 N N . GLU A 1 179 ? 8.753 -13.884 0.223 1.00 97.69 179 GLU A N 1
ATOM 1423 C CA . GLU A 1 179 ? 9.854 -13.724 -0.740 1.00 97.69 179 GLU A CA 1
ATOM 1424 C C . GLU A 1 179 ? 9.513 -14.176 -2.175 1.00 97.69 179 GLU A C 1
ATOM 1426 O O . GLU A 1 179 ? 10.409 -14.402 -2.982 1.00 97.69 179 GLU A O 1
ATOM 1431 N N . THR A 1 180 ? 8.228 -14.265 -2.538 1.00 98.44 180 THR A N 1
ATOM 1432 C CA . THR A 1 180 ? 7.775 -14.575 -3.903 1.00 98.44 180 THR A CA 1
ATOM 1433 C C . THR A 1 180 ? 6.740 -13.559 -4.356 1.00 98.44 180 THR A C 1
ATOM 1435 O O . THR A 1 180 ? 5.632 -13.490 -3.814 1.00 98.44 180 THR A O 1
ATOM 1438 N N . ILE A 1 181 ? 7.065 -12.780 -5.388 1.00 98.31 181 ILE A N 1
ATOM 1439 C CA . ILE A 1 181 ? 6.199 -11.701 -5.866 1.00 98.31 181 ILE A CA 1
ATOM 1440 C C . ILE A 1 181 ? 5.887 -11.804 -7.358 1.00 98.31 181 ILE A C 1
ATOM 1442 O O . ILE A 1 181 ? 6.652 -12.330 -8.164 1.00 98.31 181 ILE A O 1
ATOM 1446 N N . LEU A 1 182 ? 4.756 -11.218 -7.734 1.00 97.56 182 LEU A N 1
ATOM 1447 C CA . LEU A 1 182 ? 4.341 -10.971 -9.104 1.00 97.56 182 LEU A CA 1
ATOM 1448 C C . LEU A 1 182 ? 4.272 -9.448 -9.336 1.00 97.56 182 LEU A C 1
ATOM 1450 O O . LEU A 1 182 ? 3.266 -8.821 -8.976 1.00 97.56 182 LEU A O 1
ATOM 1454 N N . PRO A 1 183 ? 5.331 -8.833 -9.897 1.00 96.12 183 PRO A N 1
ATOM 1455 C CA . PRO A 1 183 ? 5.377 -7.403 -10.175 1.00 96.12 183 PRO A CA 1
ATOM 1456 C C . PRO A 1 183 ? 4.960 -7.058 -11.608 1.00 96.12 183 PRO A C 1
ATOM 1458 O O . PRO A 1 183 ? 4.843 -7.917 -12.487 1.00 96.12 183 PRO A O 1
ATOM 1461 N N . LEU A 1 184 ? 4.770 -5.760 -11.847 1.00 94.31 184 LEU A N 1
ATOM 1462 C CA . LEU A 1 184 ? 4.792 -5.196 -13.194 1.00 94.31 184 LEU A CA 1
ATOM 1463 C C . LEU A 1 184 ? 6.181 -4.665 -13.507 1.00 94.31 184 LEU A C 1
ATOM 1465 O O . LEU A 1 184 ? 6.796 -4.056 -12.635 1.00 94.31 184 LEU A O 1
ATOM 1469 N N . TYR A 1 185 ? 6.611 -4.806 -14.758 1.00 94.12 185 TYR A N 1
ATOM 1470 C CA . TYR A 1 185 ? 7.838 -4.182 -15.239 1.00 94.12 185 TYR A CA 1
ATOM 1471 C C . TYR A 1 185 ? 7.568 -3.075 -16.266 1.00 94.12 185 TYR A C 1
ATOM 1473 O O . TYR A 1 185 ? 6.572 -3.091 -17.000 1.00 94.12 185 TYR A O 1
ATOM 1481 N N . GLU A 1 186 ? 8.478 -2.105 -16.310 1.00 93.12 186 GLU A N 1
ATOM 1482 C CA . GLU A 1 186 ? 8.603 -1.080 -17.340 1.00 93.12 186 GLU A CA 1
ATOM 1483 C C . GLU A 1 186 ? 9.369 -1.659 -18.544 1.00 93.12 186 GLU A C 1
ATOM 1485 O O . GLU A 1 186 ? 10.569 -1.947 -18.421 1.00 93.12 186 GLU A O 1
ATOM 1490 N N . PRO A 1 187 ? 8.702 -1.886 -19.689 1.00 93.00 187 PRO A N 1
ATOM 1491 C CA . PRO A 1 187 ? 9.355 -2.417 -20.877 1.00 93.00 187 PRO A CA 1
ATOM 1492 C C . PRO A 1 187 ? 10.275 -1.383 -21.537 1.00 93.00 187 PRO A C 1
ATOM 1494 O O . PRO A 1 187 ? 10.164 -0.179 -21.305 1.00 93.00 187 PRO A O 1
ATOM 1497 N N . ASP A 1 188 ? 11.182 -1.843 -22.395 1.00 93.31 188 ASP A N 1
ATOM 1498 C CA . ASP A 1 188 ? 11.857 -0.971 -23.355 1.00 93.31 188 ASP A CA 1
ATOM 1499 C C . ASP A 1 188 ? 10.965 -0.621 -24.559 1.00 93.31 188 ASP A C 1
ATOM 1501 O O . ASP A 1 188 ? 9.781 -0.955 -24.619 1.00 93.31 188 ASP A O 1
ATOM 1505 N N . ALA A 1 189 ? 11.541 0.081 -25.538 1.00 91.44 189 ALA A N 1
ATOM 1506 C CA . ALA A 1 189 ? 10.831 0.493 -26.747 1.00 91.44 189 ALA A CA 1
ATOM 1507 C C . ALA A 1 189 ? 10.307 -0.683 -27.597 1.00 91.44 189 ALA A C 1
ATOM 1509 O O . ALA A 1 189 ? 9.392 -0.476 -28.395 1.00 91.44 189 ALA A O 1
ATOM 1510 N N . ASP A 1 190 ? 10.868 -1.882 -27.428 1.00 92.00 190 ASP A N 1
ATOM 1511 C CA . ASP A 1 190 ? 10.471 -3.095 -28.141 1.00 92.00 190 ASP A CA 1
ATOM 1512 C C . ASP A 1 190 ? 9.475 -3.949 -27.328 1.00 92.00 190 ASP A C 1
ATOM 1514 O O . ASP A 1 190 ? 8.968 -4.950 -27.834 1.00 92.00 190 ASP A O 1
ATOM 1518 N N . GLY A 1 191 ? 9.133 -3.535 -26.100 1.00 91.31 191 GLY A N 1
ATOM 1519 C CA . GLY A 1 191 ? 8.222 -4.258 -25.206 1.00 91.31 191 GLY A CA 1
ATOM 1520 C C . GLY A 1 191 ? 8.922 -5.230 -24.247 1.00 91.31 191 GLY A C 1
ATOM 1521 O O . GLY A 1 191 ? 8.254 -5.917 -23.469 1.00 91.31 191 GLY A O 1
ATOM 1522 N N . GLU A 1 192 ? 10.252 -5.289 -24.276 1.00 93.44 192 GLU A N 1
ATOM 1523 C CA . GLU A 1 192 ? 11.039 -6.304 -23.579 1.00 93.44 192 GLU A CA 1
ATOM 1524 C C . GLU A 1 192 ? 11.486 -5.840 -22.189 1.00 93.44 192 GLU A C 1
ATOM 1526 O O . GLU A 1 192 ? 11.617 -4.645 -21.908 1.00 93.44 192 GLU A O 1
ATOM 1531 N N . TYR A 1 193 ? 11.742 -6.802 -21.302 1.00 95.56 193 TYR A N 1
ATOM 1532 C CA . TYR A 1 193 ? 12.278 -6.518 -19.974 1.00 95.56 193 TYR A CA 1
ATOM 1533 C C . TYR A 1 193 ? 13.705 -5.960 -20.051 1.00 95.56 193 TYR A C 1
ATOM 1535 O O . TYR A 1 193 ? 14.578 -6.517 -20.723 1.00 95.56 193 TYR A O 1
ATOM 1543 N N . ARG A 1 194 ? 13.969 -4.901 -19.279 1.00 95.81 194 ARG A N 1
ATOM 1544 C CA . ARG A 1 194 ? 15.305 -4.330 -19.076 1.00 95.81 194 ARG A CA 1
ATOM 1545 C C . ARG A 1 194 ? 15.563 -4.059 -17.604 1.00 95.81 194 ARG A C 1
ATOM 1547 O O . ARG A 1 194 ? 14.774 -3.372 -16.957 1.00 95.81 194 ARG A O 1
ATOM 1554 N N . SER A 1 195 ? 16.696 -4.542 -17.103 1.00 95.88 195 SER A N 1
ATOM 1555 C CA . SER A 1 195 ? 17.150 -4.329 -15.723 1.00 95.88 195 SER A CA 1
ATOM 1556 C C . SER A 1 195 ? 17.225 -2.847 -15.348 1.00 95.88 195 SER A C 1
ATOM 1558 O O . SER A 1 195 ? 16.807 -2.448 -14.269 1.00 95.88 195 SER A O 1
ATOM 1560 N N . GLU A 1 196 ? 17.707 -2.011 -16.265 1.00 95.31 196 GLU A N 1
ATOM 1561 C CA . GLU A 1 196 ? 17.911 -0.576 -16.069 1.00 95.31 196 GLU A CA 1
ATOM 1562 C C . GLU A 1 196 ? 16.607 0.212 -15.893 1.00 95.31 196 GLU A C 1
ATOM 1564 O O . GLU A 1 196 ? 16.611 1.260 -15.250 1.00 95.31 196 GLU A O 1
ATOM 1569 N N . ASN A 1 197 ? 15.496 -0.305 -16.422 1.00 95.12 197 ASN A N 1
ATOM 1570 C CA . ASN A 1 197 ? 14.174 0.296 -16.263 1.00 95.12 197 ASN A CA 1
ATOM 1571 C C . ASN A 1 197 ? 13.472 -0.180 -14.982 1.00 95.12 197 ASN A C 1
ATOM 1573 O O . ASN A 1 197 ? 12.490 0.433 -14.573 1.00 95.12 197 ASN A O 1
ATOM 1577 N N . ASN A 1 198 ? 13.962 -1.264 -14.368 1.00 96.75 198 ASN A N 1
ATOM 1578 C CA . ASN A 1 198 ? 13.307 -1.978 -13.270 1.00 96.75 198 ASN A CA 1
ATOM 1579 C C . ASN A 1 198 ? 14.250 -2.214 -12.073 1.00 96.75 198 ASN A C 1
ATOM 1581 O O . ASN A 1 198 ? 14.391 -3.354 -11.614 1.00 96.75 198 ASN A O 1
ATOM 1585 N N . PRO A 1 199 ? 14.934 -1.173 -11.560 1.00 97.56 199 PRO A N 1
ATOM 1586 C CA . PRO A 1 199 ? 15.915 -1.333 -10.492 1.00 97.56 199 PRO A CA 1
ATOM 1587 C C . PRO A 1 199 ? 15.326 -1.924 -9.203 1.00 97.56 199 PRO A C 1
ATOM 1589 O O . PRO A 1 199 ? 16.048 -2.633 -8.504 1.00 97.56 199 PRO A O 1
ATOM 1592 N N . THR A 1 2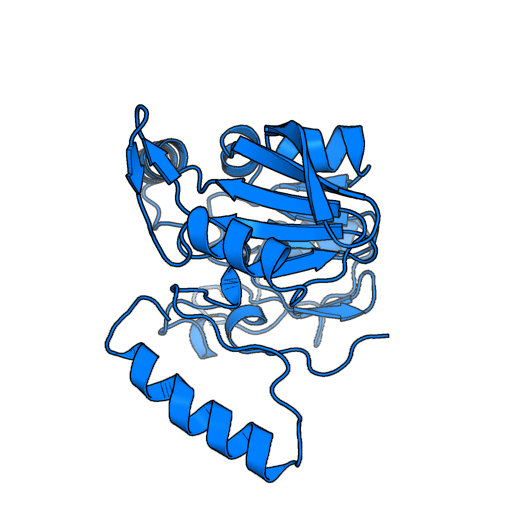00 ? 14.038 -1.711 -8.895 1.00 98.00 200 THR A N 1
ATOM 1593 C CA . THR A 1 200 ? 13.400 -2.338 -7.723 1.00 98.00 200 THR A CA 1
ATOM 1594 C C . THR A 1 200 ? 13.329 -3.859 -7.877 1.00 98.00 200 THR A C 1
ATOM 1596 O O . THR A 1 200 ? 13.682 -4.592 -6.954 1.00 98.00 200 THR A O 1
ATOM 1599 N N . ILE A 1 201 ? 12.932 -4.352 -9.057 1.00 97.94 201 ILE A N 1
ATOM 1600 C CA . ILE A 1 201 ? 12.873 -5.795 -9.343 1.00 97.94 201 ILE A CA 1
ATOM 1601 C C . ILE A 1 201 ? 14.272 -6.409 -9.255 1.00 97.94 201 ILE A C 1
ATOM 1603 O O . ILE A 1 201 ? 14.449 -7.458 -8.639 1.00 97.94 201 ILE A O 1
ATOM 1607 N N . GLU A 1 202 ? 15.277 -5.752 -9.837 1.00 98.25 202 GLU A N 1
ATOM 1608 C CA . GLU A 1 202 ? 16.660 -6.227 -9.755 1.00 98.25 202 GLU A CA 1
ATOM 1609 C C . GLU A 1 202 ? 17.163 -6.259 -8.311 1.00 98.25 202 GLU A C 1
ATOM 1611 O O . GLU A 1 202 ? 17.784 -7.239 -7.901 1.00 98.25 202 GLU A O 1
ATOM 1616 N N . LYS A 1 203 ? 16.821 -5.250 -7.500 1.00 98.44 203 LYS A N 1
ATOM 1617 C CA . LYS A 1 203 ? 17.212 -5.236 -6.093 1.00 98.44 203 LYS A CA 1
ATOM 1618 C C . LYS A 1 203 ? 16.591 -6.385 -5.302 1.00 98.44 203 LYS A C 1
ATOM 1620 O O . LYS A 1 203 ? 17.271 -7.000 -4.486 1.00 98.44 203 LYS A O 1
ATOM 1625 N N . LEU A 1 204 ? 15.325 -6.694 -5.562 1.00 98.56 204 LEU A N 1
ATOM 1626 C CA . LEU A 1 204 ? 14.633 -7.819 -4.936 1.00 98.56 204 LEU A CA 1
ATOM 1627 C C . LEU A 1 204 ? 15.274 -9.161 -5.323 1.00 98.56 204 LEU A C 1
ATOM 1629 O O . LEU A 1 204 ? 15.506 -9.996 -4.451 1.00 98.56 204 LEU A O 1
ATOM 1633 N N . LYS A 1 205 ? 15.677 -9.338 -6.589 1.00 98.44 205 LYS A N 1
ATOM 1634 C CA . LYS A 1 205 ? 16.430 -10.530 -7.022 1.00 98.44 205 LYS A CA 1
ATOM 1635 C C . LYS A 1 205 ? 17.765 -10.676 -6.299 1.00 98.44 205 LYS A C 1
ATOM 1637 O O . LYS A 1 205 ? 18.133 -11.786 -5.926 1.00 98.44 205 LYS A O 1
ATOM 1642 N N . GLU A 1 206 ? 18.500 -9.580 -6.100 1.00 98.38 206 GLU A N 1
ATOM 1643 C CA . GLU A 1 206 ? 19.759 -9.600 -5.337 1.00 98.38 206 GLU A CA 1
ATOM 1644 C C . GLU A 1 206 ? 19.557 -10.078 -3.893 1.00 98.38 206 GLU A C 1
ATOM 1646 O O . GLU A 1 206 ? 20.460 -10.689 -3.321 1.00 98.38 206 GLU A O 1
ATOM 1651 N N . LEU A 1 207 ? 18.385 -9.798 -3.320 1.00 98.25 207 LEU A N 1
ATOM 1652 C CA . LEU A 1 207 ? 17.984 -10.221 -1.979 1.00 98.25 207 LEU A CA 1
ATOM 1653 C C . LEU A 1 207 ? 17.398 -11.641 -1.943 1.00 98.25 207 LEU A C 1
ATOM 1655 O O . LEU A 1 207 ? 17.088 -12.133 -0.868 1.00 98.25 207 LEU A O 1
ATOM 1659 N N . GLY A 1 208 ? 17.295 -12.322 -3.089 1.00 98.19 208 GLY A N 1
ATOM 1660 C CA . GLY A 1 208 ? 16.804 -13.700 -3.176 1.00 98.19 208 GLY A CA 1
ATOM 1661 C C . GLY A 1 208 ? 15.298 -13.837 -3.392 1.00 98.19 208 GLY A C 1
ATOM 1662 O O . GLY A 1 208 ? 14.810 -14.962 -3.430 1.00 98.19 208 GLY A O 1
ATOM 1663 N N . VAL A 1 209 ? 14.577 -12.730 -3.593 1.00 98.69 209 VAL A N 1
ATOM 1664 C CA . VAL A 1 209 ? 13.133 -12.746 -3.856 1.00 98.69 209 VAL A CA 1
ATOM 1665 C C . VAL A 1 209 ? 12.859 -13.351 -5.235 1.00 98.69 209 VAL A C 1
ATOM 1667 O O . VAL A 1 209 ? 13.422 -12.918 -6.248 1.00 98.69 209 VAL A O 1
ATOM 1670 N N . GLU A 1 210 ? 11.965 -14.335 -5.290 1.00 98.69 210 GLU A N 1
ATOM 1671 C CA . GLU A 1 210 ? 11.485 -14.924 -6.535 1.00 98.69 210 GLU A CA 1
ATOM 1672 C C . GLU A 1 210 ? 10.545 -13.953 -7.258 1.00 98.69 210 GLU A C 1
ATOM 1674 O O . GLU A 1 210 ? 9.559 -13.457 -6.707 1.00 98.69 210 GLU A O 1
ATOM 1679 N N . ILE A 1 211 ? 10.851 -13.697 -8.531 1.00 98.56 211 ILE A N 1
ATOM 1680 C CA . ILE A 1 211 ? 10.067 -12.820 -9.398 1.00 98.56 211 ILE A CA 1
ATOM 1681 C C . ILE A 1 211 ? 9.313 -13.674 -10.413 1.00 98.56 211 ILE A C 1
ATOM 1683 O O . ILE A 1 211 ? 9.907 -14.245 -11.327 1.00 98.56 211 ILE A O 1
ATOM 1687 N N . LEU A 1 212 ? 7.994 -13.738 -10.281 1.00 97.88 212 LEU A N 1
ATOM 1688 C CA . LEU A 1 212 ? 7.121 -14.471 -11.194 1.00 97.88 212 LEU A CA 1
ATOM 1689 C C . LEU A 1 212 ? 6.741 -13.629 -12.423 1.00 97.88 212 LEU A C 1
ATOM 1691 O O . LEU A 1 212 ? 6.716 -12.404 -12.331 1.00 97.88 212 LEU A O 1
ATOM 1695 N N . PRO A 1 213 ? 6.379 -14.256 -13.559 1.00 95.00 213 PRO A N 1
ATOM 1696 C CA . PRO A 1 213 ? 6.362 -15.707 -13.783 1.00 95.00 213 PRO A CA 1
ATOM 1697 C C . PRO A 1 213 ? 7.720 -16.306 -14.190 1.00 95.00 213 PRO A C 1
ATOM 1699 O O . PRO A 1 213 ? 7.881 -17.521 -14.144 1.00 95.00 213 PRO A O 1
ATOM 1702 N N . ASP A 1 214 ? 8.673 -15.488 -14.631 1.00 94.25 214 ASP A N 1
ATOM 1703 C CA . ASP A 1 214 ? 9.889 -15.919 -15.338 1.00 94.25 214 ASP A CA 1
ATOM 1704 C C . ASP A 1 214 ? 11.129 -15.077 -14.990 1.00 94.25 214 ASP A C 1
ATOM 1706 O O . ASP A 1 214 ? 12.111 -15.037 -15.734 1.00 94.25 214 ASP A O 1
ATOM 1710 N N . GLY A 1 215 ? 11.089 -14.383 -13.856 1.00 95.50 215 GLY A N 1
ATOM 1711 C CA . GLY A 1 215 ? 12.117 -13.442 -13.442 1.00 95.50 215 GLY A CA 1
ATOM 1712 C C . GLY A 1 215 ? 11.864 -12.003 -13.892 1.00 95.50 215 GLY A C 1
ATOM 1713 O O . GLY A 1 215 ? 12.618 -11.131 -13.475 1.00 95.50 215 GLY A O 1
ATOM 1714 N N . ALA A 1 216 ? 10.859 -11.709 -14.721 1.00 94.00 216 ALA A N 1
ATOM 1715 C CA . ALA A 1 216 ? 10.628 -10.347 -15.215 1.00 94.00 216 ALA A CA 1
ATOM 1716 C C . ALA A 1 216 ? 9.402 -9.655 -14.602 1.00 94.00 216 ALA A C 1
ATOM 1718 O O . ALA A 1 216 ? 9.432 -8.444 -14.390 1.00 94.00 216 ALA A O 1
ATOM 1719 N N . GLY A 1 217 ? 8.327 -10.391 -14.321 1.00 94.50 217 GLY A N 1
ATOM 1720 C CA . GLY A 1 217 ? 7.017 -9.791 -14.051 1.00 94.50 217 GLY A CA 1
ATOM 1721 C C . GLY A 1 217 ? 6.136 -9.740 -15.295 1.00 94.50 217 GLY A C 1
ATOM 1722 O O . GLY A 1 217 ? 6.407 -10.375 -16.312 1.00 94.50 217 GLY A O 1
ATOM 1723 N N . ILE A 1 218 ? 5.061 -8.959 -15.223 1.00 93.81 218 ILE A N 1
ATOM 1724 C CA . ILE A 1 218 ? 4.147 -8.731 -16.350 1.00 93.81 218 ILE A CA 1
ATOM 1725 C C . ILE A 1 218 ? 4.404 -7.330 -16.940 1.00 93.81 218 ILE A C 1
ATOM 1727 O O . ILE A 1 218 ? 4.528 -6.369 -16.179 1.00 93.81 218 ILE A O 1
ATOM 1731 N N . PRO A 1 219 ? 4.448 -7.146 -18.274 1.00 92.44 219 PRO A N 1
ATOM 1732 C CA . PRO A 1 219 ? 4.642 -5.822 -18.868 1.00 92.44 219 PRO A CA 1
ATOM 1733 C C . PRO A 1 219 ? 3.500 -4.862 -18.510 1.00 92.44 219 PRO A C 1
ATOM 1735 O O . PRO A 1 219 ? 2.319 -5.179 -18.708 1.00 92.44 219 PRO A O 1
ATOM 1738 N N . ARG A 1 220 ? 3.834 -3.643 -18.059 1.00 88.75 220 ARG A N 1
ATOM 1739 C CA . ARG A 1 220 ? 2.829 -2.659 -17.609 1.00 88.75 220 ARG A CA 1
ATOM 1740 C C . ARG A 1 220 ? 1.813 -2.244 -18.673 1.00 88.75 220 ARG A C 1
ATOM 1742 O O . ARG A 1 220 ? 0.680 -1.895 -18.329 1.00 88.75 220 ARG A O 1
ATOM 1749 N N . ASP A 1 221 ? 2.193 -2.255 -19.948 1.00 81.44 221 ASP A N 1
ATOM 1750 C CA . ASP A 1 221 ? 1.353 -1.758 -21.047 1.00 81.44 221 ASP A CA 1
ATOM 1751 C C . ASP A 1 221 ? 0.087 -2.596 -21.244 1.00 81.44 221 ASP A C 1
ATOM 1753 O O . ASP A 1 221 ? -0.924 -2.099 -21.740 1.00 81.44 221 ASP A O 1
ATOM 1757 N N . SER A 1 222 ? 0.104 -3.846 -20.778 1.00 71.50 222 SER A N 1
ATOM 1758 C CA . SER A 1 222 ? -1.055 -4.731 -20.867 1.00 71.50 222 SER A CA 1
ATOM 1759 C C . SER A 1 222 ? -2.160 -4.383 -19.860 1.00 71.50 222 SER A C 1
ATOM 1761 O O . SER A 1 222 ? -3.303 -4.781 -20.072 1.00 71.50 222 SER A O 1
ATOM 1763 N N . LEU A 1 223 ? -1.849 -3.672 -18.763 1.00 79.12 223 LEU A N 1
ATOM 1764 C CA . LEU A 1 223 ? -2.725 -3.635 -17.578 1.00 79.12 223 LEU A CA 1
ATOM 1765 C C . LEU A 1 223 ? -2.908 -2.249 -16.929 1.00 79.12 223 LEU A C 1
ATOM 1767 O O . LEU A 1 223 ? -3.916 -2.007 -16.270 1.00 79.12 223 LEU A O 1
ATOM 1771 N N . THR A 1 224 ? -1.989 -1.300 -17.128 1.00 78.06 224 THR A N 1
ATOM 1772 C CA . THR A 1 224 ? -1.923 -0.080 -16.289 1.00 78.06 224 THR A CA 1
ATOM 1773 C C . THR A 1 224 ? -2.653 1.157 -16.819 1.00 78.06 224 THR A C 1
ATOM 1775 O O . THR A 1 224 ? -2.643 2.196 -16.155 1.00 78.06 224 THR A O 1
ATOM 1778 N N . ASN A 1 225 ? -3.343 1.086 -17.964 1.00 75.88 225 ASN A N 1
ATOM 1779 C CA . ASN A 1 225 ? -4.080 2.242 -18.512 1.00 75.88 225 ASN A CA 1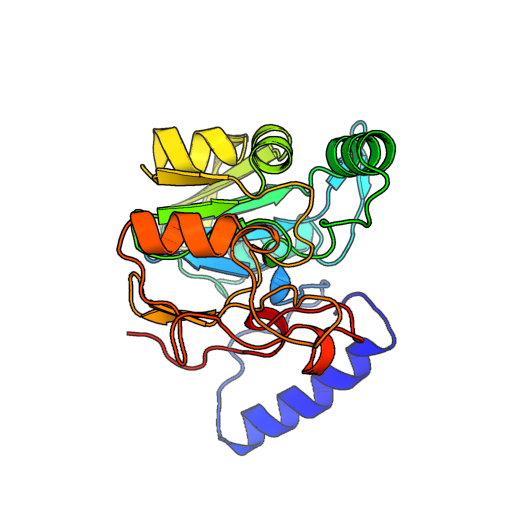
ATOM 1780 C C . ASN A 1 225 ? -5.189 2.760 -17.574 1.00 75.88 225 ASN A C 1
ATOM 1782 O O . ASN A 1 225 ? -5.582 3.921 -17.672 1.00 75.88 225 ASN A O 1
ATOM 1786 N N . GLY A 1 226 ? -5.668 1.922 -16.649 1.00 73.75 226 GLY A N 1
ATOM 1787 C CA . GLY A 1 226 ? -6.613 2.302 -15.594 1.00 73.75 226 GLY A CA 1
ATOM 1788 C C . GLY A 1 226 ? -5.983 2.984 -14.374 1.00 73.75 226 GLY A C 1
ATOM 1789 O O . GLY A 1 226 ? -6.715 3.398 -13.482 1.00 73.75 226 GLY A O 1
ATOM 1790 N N . GLY A 1 227 ? -4.653 3.112 -14.317 1.00 76.19 227 GLY A N 1
ATOM 1791 C CA . GLY A 1 227 ? -3.957 3.683 -13.165 1.00 76.19 227 GLY A CA 1
ATOM 1792 C C . GLY A 1 227 ? -3.948 2.754 -11.949 1.00 76.19 227 GLY A C 1
ATOM 1793 O O . GLY A 1 227 ? -4.220 3.214 -10.844 1.00 76.19 227 GLY A O 1
ATOM 1794 N N . GLY A 1 228 ? -3.629 1.472 -12.148 1.00 78.81 228 GLY A N 1
ATOM 1795 C CA . GLY A 1 228 ? -3.440 0.478 -11.086 1.00 78.81 228 GLY A CA 1
ATOM 1796 C C . GLY A 1 228 ? -2.372 -0.548 -11.469 1.00 78.81 228 GLY A C 1
ATOM 1797 O O . GLY A 1 228 ? -2.163 -0.785 -12.661 1.00 78.81 228 GLY A O 1
ATOM 1798 N N . GLY A 1 229 ? -1.706 -1.143 -10.476 1.00 85.38 229 GLY A N 1
ATOM 1799 C CA . GLY A 1 229 ? -0.809 -2.284 -10.674 1.00 85.38 229 GLY A CA 1
ATOM 1800 C C . GLY A 1 229 ? -1.474 -3.620 -10.336 1.00 85.38 229 GLY A C 1
ATOM 1801 O O . GLY A 1 229 ? -2.699 -3.697 -10.230 1.00 85.38 229 GLY A O 1
ATOM 1802 N N . ILE A 1 230 ? -0.681 -4.685 -10.186 1.00 90.88 230 ILE A N 1
ATOM 1803 C CA . ILE A 1 230 ? -1.202 -6.046 -9.967 1.00 90.88 230 ILE A CA 1
ATOM 1804 C C . ILE A 1 230 ? -1.959 -6.147 -8.652 1.00 90.88 230 ILE A C 1
ATOM 1806 O O . ILE A 1 230 ? -3.044 -6.726 -8.639 1.00 90.88 230 ILE A O 1
ATOM 1810 N N . HIS A 1 231 ? -1.468 -5.517 -7.584 1.00 92.81 231 HIS A N 1
ATOM 1811 C CA . HIS A 1 231 ? -2.173 -5.524 -6.304 1.00 92.81 231 HIS A CA 1
ATOM 1812 C C . HIS A 1 231 ? -3.579 -4.910 -6.447 1.00 92.81 231 HIS A C 1
ATOM 1814 O O . HIS A 1 231 ? -4.559 -5.498 -5.995 1.00 92.81 231 HIS A O 1
ATOM 1820 N N . CYS A 1 232 ? -3.721 -3.801 -7.187 1.00 91.56 232 CYS A N 1
ATOM 1821 C CA . CYS A 1 232 ? -5.029 -3.187 -7.465 1.00 91.56 232 CYS A CA 1
ATOM 1822 C C . CYS A 1 232 ? -6.019 -4.105 -8.205 1.00 91.56 232 CYS A C 1
ATOM 1824 O O . CYS A 1 232 ? -7.223 -3.866 -8.144 1.00 91.56 232 CYS A O 1
ATOM 1826 N N . MET A 1 233 ? -5.529 -5.108 -8.936 1.00 92.44 233 MET A N 1
ATOM 1827 C CA . MET A 1 233 ? -6.346 -6.048 -9.714 1.00 92.44 233 MET A CA 1
ATOM 1828 C C . MET A 1 233 ? -6.688 -7.322 -8.934 1.00 92.44 233 MET A C 1
ATOM 1830 O O . MET A 1 233 ? -7.260 -8.256 -9.495 1.00 92.44 233 MET A O 1
ATOM 1834 N N . THR A 1 234 ? -6.324 -7.380 -7.654 1.00 92.81 234 THR A N 1
ATOM 1835 C CA . THR A 1 234 ? -6.435 -8.582 -6.828 1.00 92.81 234 THR A CA 1
ATOM 1836 C C . THR A 1 234 ? -7.213 -8.295 -5.549 1.00 92.81 234 THR A C 1
ATOM 1838 O O . THR A 1 234 ? -7.261 -7.173 -5.050 1.00 92.81 234 THR A O 1
ATOM 1841 N N . THR A 1 235 ? -7.872 -9.318 -5.018 1.00 93.06 235 THR A N 1
ATOM 1842 C CA . THR A 1 235 ? -8.522 -9.280 -3.704 1.00 93.06 235 THR A CA 1
ATOM 1843 C C . THR A 1 235 ? -8.278 -10.636 -3.056 1.00 93.06 235 THR A C 1
ATOM 1845 O O . THR A 1 235 ? -8.936 -11.607 -3.438 1.00 93.06 235 THR A O 1
ATOM 1848 N N . PRO A 1 236 ? -7.290 -10.748 -2.151 1.00 91.44 236 PRO A N 1
ATOM 1849 C CA . PRO A 1 236 ? -7.012 -12.005 -1.472 1.00 91.44 236 PRO A CA 1
ATOM 1850 C C . PRO A 1 236 ? -8.237 -12.476 -0.682 1.00 91.44 236 PRO A C 1
ATOM 1852 O O . PRO A 1 236 ? -8.780 -11.732 0.130 1.00 91.44 236 PRO A O 1
ATOM 1855 N N . LEU A 1 237 ? -8.673 -13.711 -0.937 1.00 88.38 237 LEU A N 1
ATOM 1856 C CA . LEU A 1 237 ? -9.788 -14.342 -0.216 1.00 88.38 237 LEU A CA 1
ATOM 1857 C C . LEU A 1 237 ? -9.292 -15.215 0.942 1.00 88.38 237 LEU A C 1
ATOM 1859 O O . LEU A 1 237 ? -9.969 -15.356 1.953 1.00 88.38 237 LEU A O 1
ATOM 1863 N N . SER A 1 238 ? -8.114 -15.812 0.767 1.00 86.50 238 SER A N 1
ATOM 1864 C CA . SER A 1 238 ? -7.436 -16.669 1.733 1.00 86.50 238 SER A CA 1
ATOM 1865 C C . SER A 1 238 ? -5.935 -16.538 1.516 1.00 86.50 238 SER A C 1
ATOM 1867 O O . SER A 1 238 ? -5.481 -16.570 0.370 1.00 86.50 238 SER A O 1
ATOM 1869 N N . ARG A 1 239 ? -5.183 -16.387 2.603 1.00 86.50 239 ARG A N 1
ATOM 1870 C CA . ARG A 1 239 ? -3.718 -16.471 2.659 1.00 86.50 239 ARG A CA 1
ATOM 1871 C C . ARG A 1 239 ? -3.375 -17.255 3.924 1.00 86.50 239 ARG A C 1
ATOM 1873 O O . ARG A 1 239 ? -4.055 -17.057 4.932 1.00 86.50 239 ARG A O 1
ATOM 1880 N N . GLU A 1 240 ? -2.435 -18.186 3.811 1.00 77.94 240 GLU A N 1
ATOM 1881 C CA . GLU A 1 240 ? -1.936 -18.996 4.933 1.00 77.94 240 GLU A CA 1
ATOM 1882 C C . GLU A 1 240 ? -0.814 -18.273 5.676 1.00 77.94 240 GLU A C 1
ATOM 1884 O O . GLU A 1 240 ? -0.087 -17.499 5.010 1.00 77.94 240 GLU A O 1
#

pLDDT: mean 94.05, std 4.84, range [71.5, 98.75]